Protein AF-A0A7T8GVK5-F1 (afdb_monomer_lite)

Radius of gyration: 20.69 Å; chains: 1; bounding box: 43×35×60 Å

Secondary structure (DSSP, 8-state):
-HHHHTT-EE--PPSSSSS--TT-SSPP-HHHHTT-----EESSGGGHHHHHHHH-S-HHIIIIIS-TTSPP-GGG--EEE-S--S-TT-TTSPPPPHHHHHHHHHHHHHHHHHH--PEEE---GGGGHHHHHHHHHHHS-TTSPPHHHHHTTT-SSPP-HHHHHHHHHHHS--SS-GGGG--

InterPro domains:
  IPR036928 Amidase signature (AS) superfamily [G3DSA:3.90.1300.10] (1-178)
  IPR036928 Amidase signature (AS) superfamily [SSF75304] (1-144)
  IPR052739 Fatty-acid amide hydrolase 2 [PTHR43372] (1-181)

Sequence (183 aa):
MPAFFCGIFGHKCSTGEPVSNSGQLPPCNESTNSFLSTGPMTRHSKDLLPAFKALIANEEIIQTRLRLSEPVDLSSLKIYCLKDYGISGFPLMSKLSEELYEAQSGVVRDLECELGLPVENLELEEFYWSFNIWNQKMNAEPDIPSFTQLLNDAQQPPISPWMELLKWMCFKSTNYTLISIGE

Structure (mmCIF, N/CA/C/O backbone):
data_AF-A0A7T8GVK5-F1
#
_entry.id   AF-A0A7T8GVK5-F1
#
loop_
_atom_site.group_PDB
_atom_site.id
_atom_site.type_symbol
_atom_site.label_atom_id
_atom_site.label_alt_id
_atom_site.label_comp_id
_atom_site.label_asym_id
_atom_site.label_entity_id
_atom_site.label_seq_id
_atom_site.pdbx_PDB_ins_code
_atom_site.Cartn_x
_atom_site.Cartn_y
_atom_site.Cartn_z
_atom_site.occupancy
_atom_site.B_iso_or_equiv
_atom_site.auth_seq_id
_atom_site.auth_comp_id
_atom_site.auth_asym_id
_atom_site.auth_atom_id
_atom_site.pdbx_PDB_model_num
ATOM 1 N N . MET A 1 1 ? -2.801 -1.225 -5.504 1.00 89.38 1 MET A N 1
ATOM 2 C CA . MET A 1 1 ? -3.529 -1.398 -6.781 1.00 89.38 1 MET A CA 1
ATOM 3 C C . MET A 1 1 ? -4.181 -2.772 -6.933 1.00 89.38 1 MET A C 1
ATOM 5 O O . MET A 1 1 ? -5.396 -2.780 -7.060 1.00 89.38 1 MET A O 1
ATOM 9 N N . PRO A 1 2 ? -3.480 -3.925 -6.862 1.00 94.19 2 PRO A N 1
ATOM 10 C CA . PRO A 1 2 ? -4.119 -5.223 -7.135 1.00 94.19 2 PRO A CA 1
ATOM 11 C C . PRO A 1 2 ? -5.296 -5.536 -6.200 1.00 94.19 2 PRO A C 1
ATOM 13 O O . PRO A 1 2 ? -6.357 -5.951 -6.647 1.00 94.19 2 PRO A O 1
ATOM 16 N N . ALA A 1 3 ? -5.135 -5.254 -4.904 1.00 97.06 3 ALA A N 1
ATOM 17 C CA . ALA A 1 3 ? -6.186 -5.444 -3.907 1.00 97.06 3 ALA A CA 1
ATOM 18 C C . ALA A 1 3 ? -7.456 -4.622 -4.206 1.00 97.06 3 ALA A C 1
ATOM 20 O O . ALA A 1 3 ? -8.562 -5.146 -4.111 1.00 97.06 3 ALA A O 1
ATOM 21 N N . PHE A 1 4 ? -7.282 -3.371 -4.648 1.00 94.44 4 PHE A N 1
ATOM 22 C CA . PHE A 1 4 ? -8.373 -2.472 -5.028 1.00 94.44 4 PHE A CA 1
ATOM 23 C C . PHE A 1 4 ? -9.170 -3.018 -6.220 1.00 94.44 4 PHE A C 1
ATOM 25 O O . PHE A 1 4 ? -10.388 -3.120 -6.137 1.00 94.44 4 PHE A O 1
ATOM 32 N N . PHE A 1 5 ? -8.494 -3.459 -7.287 1.00 95.56 5 PHE A N 1
ATOM 33 C CA . PHE A 1 5 ? -9.176 -4.014 -8.463 1.00 95.56 5 PHE A CA 1
ATOM 34 C C . PHE A 1 5 ? -9.863 -5.356 -8.203 1.00 95.56 5 PHE A C 1
ATOM 36 O O . PHE A 1 5 ? -10.855 -5.672 -8.853 1.00 95.56 5 PHE A O 1
ATOM 43 N N . CYS A 1 6 ? -9.354 -6.142 -7.255 1.00 97.50 6 CYS A N 1
ATOM 44 C CA . CYS A 1 6 ? -9.910 -7.450 -6.921 1.00 97.50 6 CYS A CA 1
ATOM 45 C C . CYS A 1 6 ? -10.912 -7.417 -5.754 1.00 97.50 6 CYS A C 1
ATOM 47 O O . CYS A 1 6 ? -11.405 -8.476 -5.368 1.00 97.50 6 CYS A O 1
ATOM 49 N N . GLY A 1 7 ? -11.193 -6.247 -5.166 1.00 97.06 7 GLY A N 1
ATOM 50 C CA . GLY A 1 7 ? -12.118 -6.120 -4.035 1.00 97.06 7 GLY A CA 1
ATOM 51 C C . GLY A 1 7 ? -11.667 -6.878 -2.781 1.00 97.06 7 GLY A C 1
ATOM 52 O O . GLY A 1 7 ? -12.487 -7.487 -2.097 1.00 97.06 7 GLY A O 1
ATOM 53 N N . ILE A 1 8 ? -10.362 -6.883 -2.495 1.00 98.06 8 ILE A N 1
ATOM 54 C CA . ILE A 1 8 ? -9.773 -7.534 -1.316 1.00 98.06 8 ILE A CA 1
ATOM 55 C C . ILE A 1 8 ? -8.913 -6.556 -0.515 1.00 98.06 8 ILE A C 1
ATOM 57 O O . ILE A 1 8 ? -8.605 -5.452 -0.963 1.00 98.06 8 ILE A O 1
ATOM 61 N N . PHE A 1 9 ? -8.496 -6.966 0.679 1.00 98.19 9 PHE A N 1
ATOM 62 C CA . PHE A 1 9 ? -7.638 -6.158 1.534 1.00 98.19 9 PHE A CA 1
ATOM 63 C C . PHE A 1 9 ? -6.170 -6.368 1.167 1.00 98.19 9 PHE A C 1
ATOM 65 O O . PHE A 1 9 ? -5.740 -7.490 0.899 1.00 98.19 9 PHE A O 1
ATOM 72 N N . GLY A 1 10 ? -5.387 -5.291 1.172 1.00 97.25 10 GLY A N 1
ATOM 73 C CA . GLY A 1 10 ? -3.944 -5.341 0.960 1.00 97.25 10 GLY A CA 1
ATOM 74 C C . GLY A 1 10 ? -3.240 -4.338 1.858 1.00 97.25 10 GLY A C 1
ATOM 75 O O . GLY A 1 10 ? -3.634 -3.175 1.909 1.00 97.25 10 GLY A O 1
ATOM 76 N N . HIS A 1 11 ? -2.202 -4.783 2.560 1.00 95.25 11 HIS A N 1
ATOM 77 C CA . HIS A 1 11 ? -1.411 -3.930 3.437 1.00 95.25 11 HIS A CA 1
ATOM 78 C C . HIS A 1 11 ? -0.002 -3.759 2.865 1.00 95.25 11 HIS A C 1
ATOM 80 O O . HIS A 1 11 ? 0.741 -4.729 2.758 1.00 95.25 11 HIS A O 1
ATOM 86 N N . LYS A 1 12 ? 0.371 -2.524 2.502 1.00 93.12 12 LYS A N 1
ATOM 87 C CA . LYS A 1 12 ? 1.767 -2.169 2.214 1.00 93.12 12 LYS A CA 1
ATOM 88 C C . LYS A 1 12 ? 2.451 -1.848 3.538 1.00 93.12 12 LYS A C 1
ATOM 90 O O . LYS A 1 12 ? 2.092 -0.865 4.182 1.00 93.12 12 LYS A O 1
ATOM 95 N N . CYS A 1 13 ? 3.418 -2.664 3.932 1.00 89.75 13 CYS A N 1
ATOM 96 C CA . CYS A 1 13 ? 4.084 -2.521 5.217 1.00 89.75 13 CYS A CA 1
ATOM 97 C C . CYS A 1 13 ? 5.004 -1.286 5.255 1.00 89.75 13 CYS A C 1
ATOM 99 O O . CYS A 1 13 ? 5.385 -0.711 4.223 1.00 89.75 13 CYS A O 1
ATOM 101 N N . SER A 1 14 ? 5.370 -0.879 6.471 1.00 85.69 14 SER A N 1
ATOM 102 C CA . SER A 1 14 ? 6.420 0.118 6.691 1.00 85.69 14 SER A CA 1
ATOM 103 C C . SER A 1 14 ? 7.731 -0.347 6.052 1.00 85.69 14 SER A C 1
ATOM 105 O O . SER A 1 14 ? 8.071 -1.530 6.110 1.00 85.69 14 SER A O 1
ATOM 107 N N . THR A 1 15 ? 8.455 0.576 5.422 1.00 81.56 15 THR A N 1
ATOM 108 C CA . THR A 1 15 ? 9.755 0.297 4.796 1.00 81.56 15 THR A CA 1
ATOM 109 C C . THR A 1 15 ? 10.867 0.300 5.857 1.00 81.56 15 THR A C 1
ATOM 111 O O . THR A 1 15 ? 10.705 0.894 6.923 1.00 81.56 15 THR A O 1
ATOM 114 N N . GLY A 1 16 ? 11.991 -0.382 5.598 1.00 67.69 16 GLY A N 1
ATOM 115 C CA . GLY A 1 16 ? 13.139 -0.409 6.525 1.00 67.69 16 GLY A CA 1
ATOM 116 C C . GLY A 1 16 ? 12.948 -1.272 7.786 1.00 67.69 16 GLY A C 1
ATOM 117 O O . GLY A 1 16 ? 13.204 -0.804 8.896 1.00 67.69 16 GLY A O 1
ATOM 118 N N . GLU A 1 17 ? 12.524 -2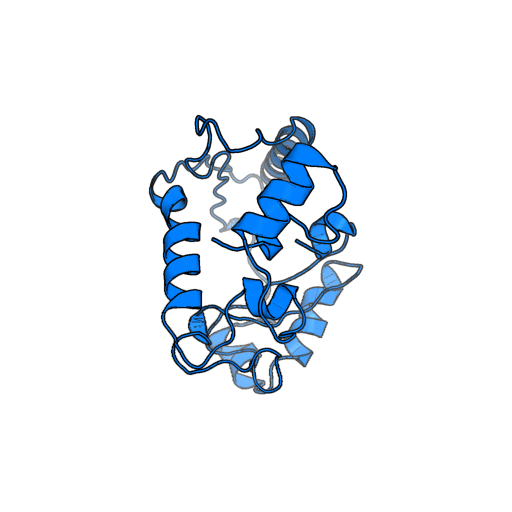.528 7.591 1.00 69.12 17 GLU A N 1
ATOM 119 C CA . GLU A 1 17 ? 12.164 -3.537 8.609 1.00 69.12 17 GLU A CA 1
ATOM 120 C C . GLU A 1 17 ? 10.883 -3.207 9.386 1.00 69.12 17 GLU A C 1
ATOM 122 O O . GLU A 1 17 ? 10.816 -2.248 10.163 1.00 69.12 17 GLU A O 1
ATOM 127 N N . PRO A 1 18 ? 9.830 -4.008 9.150 1.00 81.75 18 PRO A N 1
ATOM 128 C CA . PRO A 1 18 ? 9.753 -5.325 9.812 1.00 81.75 18 PRO A CA 1
ATOM 129 C C . PRO A 1 18 ? 9.903 -6.539 8.891 1.00 81.75 18 PRO A C 1
ATOM 131 O O . PRO A 1 18 ? 10.253 -7.624 9.347 1.00 81.75 18 PRO A O 1
ATOM 134 N N . VAL A 1 19 ? 9.579 -6.369 7.609 1.00 89.56 19 VAL A N 1
ATOM 135 C CA . VAL A 1 19 ? 9.533 -7.454 6.622 1.00 89.56 19 VAL A CA 1
ATOM 136 C C . VAL A 1 19 ? 10.726 -7.301 5.694 1.00 89.56 19 VAL A C 1
ATOM 138 O O . VAL A 1 19 ? 10.939 -6.228 5.127 1.00 89.56 19 VAL A O 1
ATOM 141 N N . SER A 1 20 ? 11.517 -8.366 5.565 1.00 88.25 20 SER A N 1
ATOM 142 C CA . SER A 1 20 ? 12.670 -8.380 4.669 1.00 88.25 20 SER A CA 1
ATOM 143 C C . SER A 1 20 ? 12.212 -8.405 3.216 1.00 88.25 20 SER A C 1
ATOM 145 O O . SER A 1 20 ? 11.342 -9.185 2.840 1.00 88.25 20 SER A O 1
ATOM 147 N N . ASN A 1 21 ? 12.851 -7.582 2.394 1.00 88.31 21 ASN A N 1
ATOM 148 C CA . ASN A 1 21 ? 12.700 -7.607 0.944 1.00 88.31 21 ASN A CA 1
ATOM 149 C C . ASN A 1 21 ? 13.613 -8.660 0.276 1.00 88.31 21 ASN A C 1
ATOM 151 O O . ASN A 1 21 ? 13.675 -8.747 -0.950 1.00 88.31 21 ASN A O 1
ATOM 155 N N . SER A 1 22 ? 14.351 -9.453 1.061 1.00 87.50 22 SER A N 1
ATOM 156 C CA . SER A 1 22 ? 15.213 -10.514 0.537 1.00 87.50 22 SER A CA 1
ATOM 157 C C . SER A 1 22 ? 14.415 -11.515 -0.303 1.00 87.50 22 SER A C 1
ATOM 159 O O . SER A 1 22 ? 13.340 -11.960 0.093 1.00 87.50 22 SER A O 1
ATOM 161 N N . GLY A 1 23 ? 14.951 -11.866 -1.472 1.00 87.19 23 GLY A N 1
ATOM 162 C CA . GLY A 1 23 ? 14.312 -12.789 -2.411 1.00 87.19 23 GLY A CA 1
ATOM 163 C C . GLY A 1 23 ? 13.243 -12.164 -3.314 1.00 87.19 23 GLY A C 1
ATOM 164 O O . GLY A 1 23 ? 12.705 -12.876 -4.159 1.00 87.19 23 GLY A O 1
ATOM 165 N N . GLN A 1 24 ? 12.944 -10.864 -3.187 1.00 86.44 24 GLN A N 1
ATOM 166 C CA . GLN A 1 24 ? 12.060 -10.188 -4.139 1.00 86.44 24 GLN A CA 1
ATOM 167 C C . GLN A 1 24 ? 12.717 -10.046 -5.524 1.00 86.44 24 GLN A C 1
ATOM 169 O O . GLN A 1 24 ? 13.944 -9.987 -5.645 1.00 86.44 24 GLN A O 1
ATOM 174 N N . LEU A 1 25 ? 11.886 -9.941 -6.563 1.00 82.56 25 LEU A N 1
ATOM 175 C CA . LEU A 1 25 ? 12.312 -9.654 -7.931 1.00 82.56 25 LEU A CA 1
ATOM 176 C C . LEU A 1 25 ? 11.636 -8.363 -8.428 1.00 82.56 25 LEU A C 1
ATOM 178 O O . LEU A 1 25 ? 10.410 -8.272 -8.337 1.00 82.56 25 LEU A O 1
ATOM 182 N N . PRO A 1 26 ? 12.396 -7.393 -8.973 1.00 79.81 26 PRO A N 1
ATOM 183 C CA . PRO A 1 26 ? 13.862 -7.364 -9.069 1.00 79.81 26 PRO A CA 1
ATOM 184 C C . PRO A 1 26 ? 14.536 -7.269 -7.683 1.00 79.81 26 PRO A C 1
ATOM 186 O O . PRO A 1 26 ? 13.922 -6.745 -6.753 1.00 79.81 26 PRO A O 1
ATOM 189 N N . PRO A 1 27 ? 15.784 -7.751 -7.521 1.00 82.25 27 PRO A N 1
ATOM 190 C CA . PRO A 1 27 ? 16.518 -7.595 -6.269 1.00 82.25 27 PRO A CA 1
ATOM 191 C C . PRO A 1 27 ? 16.623 -6.119 -5.869 1.00 82.25 27 PRO A C 1
ATOM 193 O O . PRO A 1 27 ? 16.885 -5.263 -6.711 1.00 82.25 27 PRO A O 1
ATOM 196 N N . CYS A 1 28 ? 16.453 -5.818 -4.581 1.00 79.56 28 CYS A N 1
ATOM 197 C CA . CYS A 1 28 ? 16.710 -4.476 -4.065 1.00 79.56 28 CYS A CA 1
ATOM 198 C C . CYS A 1 28 ? 18.177 -4.292 -3.680 1.00 79.56 28 CYS A C 1
ATOM 200 O O . CYS A 1 28 ? 18.794 -5.186 -3.098 1.00 79.56 28 CYS A O 1
ATOM 202 N N . ASN A 1 29 ? 18.684 -3.087 -3.913 1.00 80.88 29 ASN A N 1
ATOM 203 C CA . ASN A 1 29 ? 19.916 -2.581 -3.312 1.00 80.88 29 ASN A CA 1
ATOM 204 C C . ASN A 1 29 ? 19.592 -1.662 -2.117 1.00 80.88 29 ASN A C 1
ATOM 206 O O . ASN A 1 29 ? 18.425 -1.431 -1.795 1.00 80.88 29 ASN A O 1
ATOM 210 N N . GLU A 1 30 ? 20.615 -1.126 -1.451 1.00 79.25 30 GLU A N 1
ATOM 211 C CA . GLU A 1 30 ? 20.443 -0.295 -0.249 1.00 79.25 30 GLU A CA 1
ATOM 212 C C . GLU A 1 30 ? 19.554 0.938 -0.483 1.00 79.25 30 GLU A C 1
ATOM 214 O O . GLU A 1 30 ? 18.723 1.269 0.366 1.00 79.25 30 GLU A O 1
ATOM 219 N N . SER A 1 31 ? 19.672 1.594 -1.640 1.00 78.94 31 SER A N 1
ATOM 220 C CA . SER A 1 31 ? 18.926 2.818 -1.941 1.00 78.94 31 SER A CA 1
ATOM 221 C C . SER A 1 31 ? 17.452 2.550 -2.256 1.00 78.94 31 SER A C 1
ATOM 223 O O . SER A 1 31 ? 16.580 3.268 -1.756 1.00 78.94 31 SER A O 1
ATOM 225 N N . THR A 1 32 ? 17.142 1.484 -2.999 1.00 81.12 32 THR A N 1
ATOM 226 C CA . THR A 1 32 ? 15.756 1.111 -3.348 1.00 81.12 32 THR A CA 1
ATOM 227 C C . THR A 1 32 ? 15.025 0.358 -2.242 1.00 81.12 32 THR A C 1
ATOM 229 O O . THR A 1 32 ? 13.796 0.407 -2.175 1.00 81.12 32 THR A O 1
ATOM 232 N N . ASN A 1 33 ? 15.745 -0.277 -1.312 1.00 84.88 33 ASN A N 1
ATOM 233 C CA . ASN A 1 33 ? 15.144 -1.032 -0.210 1.00 84.88 33 ASN A CA 1
ATOM 234 C C . ASN A 1 33 ? 14.196 -0.178 0.658 1.00 84.88 33 ASN A C 1
ATOM 236 O O . ASN A 1 33 ? 13.208 -0.681 1.187 1.00 84.88 33 ASN A O 1
ATOM 240 N N . SER A 1 34 ? 14.454 1.129 0.765 1.00 85.31 34 SER A N 1
ATOM 241 C CA . SER A 1 34 ? 13.605 2.073 1.509 1.00 85.31 34 SER A CA 1
ATOM 242 C C . SER A 1 34 ? 12.299 2.460 0.791 1.00 85.31 34 SER A C 1
ATOM 244 O O . SER A 1 34 ? 11.394 3.004 1.427 1.00 85.31 34 SER A O 1
ATOM 246 N N . PHE A 1 35 ? 12.173 2.141 -0.501 1.00 85.38 35 PHE A N 1
ATOM 247 C CA . PHE A 1 35 ? 11.002 2.420 -1.343 1.00 85.38 35 PHE A CA 1
ATOM 248 C C . PHE A 1 35 ? 10.183 1.166 -1.667 1.00 85.38 35 PHE A C 1
ATOM 250 O O . PHE A 1 35 ? 9.049 1.269 -2.141 1.00 85.38 35 PHE A O 1
ATOM 257 N N . LEU A 1 36 ? 10.726 -0.015 -1.371 1.00 86.62 36 LEU A N 1
ATOM 258 C CA . LEU A 1 36 ? 10.109 -1.308 -1.636 1.00 86.62 36 LEU A CA 1
ATOM 259 C C . LEU A 1 36 ? 9.603 -1.934 -0.337 1.00 86.62 36 LEU A C 1
ATOM 261 O O . LEU A 1 36 ? 10.177 -1.760 0.738 1.00 86.62 36 LEU A O 1
ATOM 265 N N . SER A 1 37 ? 8.486 -2.647 -0.421 1.00 89.56 37 SER A N 1
ATOM 266 C CA . SER A 1 37 ? 7.908 -3.330 0.731 1.00 89.56 37 SER A CA 1
ATOM 267 C C . SER A 1 37 ? 7.041 -4.491 0.280 1.00 89.56 37 SER A C 1
ATOM 269 O O . SER A 1 37 ? 6.244 -4.354 -0.650 1.00 89.56 37 SER A O 1
ATOM 271 N N . THR A 1 38 ? 7.163 -5.601 0.998 1.00 90.06 38 THR A N 1
ATOM 272 C CA . THR A 1 38 ? 6.275 -6.755 0.882 1.00 90.06 38 THR A CA 1
ATOM 273 C C . THR A 1 38 ? 5.249 -6.725 2.004 1.00 90.06 38 THR A C 1
ATOM 275 O O . THR A 1 38 ? 5.588 -6.462 3.157 1.00 90.06 38 THR A O 1
ATOM 278 N N . GLY A 1 39 ? 3.995 -7.030 1.678 1.00 93.31 39 GLY A N 1
ATOM 279 C CA . GLY A 1 39 ? 2.941 -7.137 2.674 1.00 93.31 39 GLY A CA 1
ATOM 280 C C . GLY A 1 39 ? 1.780 -8.021 2.225 1.00 93.31 39 GLY A C 1
ATOM 281 O O . GLY A 1 39 ? 1.699 -8.401 1.053 1.00 93.31 39 GLY A O 1
ATOM 282 N N . PRO A 1 40 ? 0.905 -8.414 3.163 1.00 96.19 40 PRO A N 1
ATOM 283 C CA . PRO A 1 40 ? -0.106 -9.428 2.915 1.00 96.19 40 PRO A CA 1
ATOM 284 C C . PRO A 1 40 ? -1.311 -8.878 2.145 1.00 96.19 40 PRO A C 1
ATOM 286 O O . PRO A 1 40 ? -1.688 -7.707 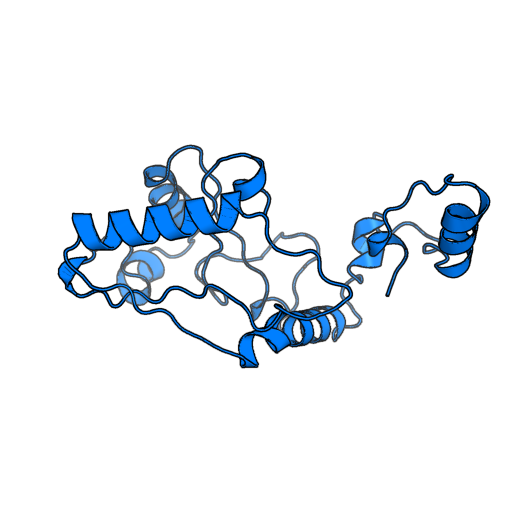2.263 1.00 96.19 40 PRO A O 1
ATOM 289 N N . MET A 1 41 ? -1.966 -9.776 1.411 1.00 98.06 41 MET A N 1
ATOM 290 C CA . MET A 1 41 ? -3.281 -9.566 0.812 1.00 98.06 41 MET A CA 1
ATOM 291 C C . MET A 1 41 ? -4.236 -10.656 1.296 1.00 98.06 41 MET A C 1
ATOM 293 O O . MET A 1 41 ? -3.887 -11.836 1.280 1.00 98.06 41 MET A O 1
ATOM 297 N N . THR A 1 42 ? -5.433 -10.275 1.738 1.00 98.31 42 THR A N 1
ATOM 298 C CA . THR A 1 42 ? -6.397 -11.195 2.360 1.00 98.31 42 THR A CA 1
ATOM 299 C C . THR A 1 42 ? -7.832 -10.878 1.949 1.00 98.31 42 THR A C 1
ATOM 301 O O . THR A 1 42 ? -8.167 -9.752 1.584 1.00 98.31 42 THR A O 1
ATOM 304 N N . ARG A 1 43 ? -8.719 -11.879 2.030 1.00 97.94 43 ARG A N 1
ATOM 305 C CA . ARG A 1 43 ? -10.156 -11.695 1.758 1.00 97.94 43 ARG A CA 1
ATOM 306 C C . ARG A 1 43 ? -10.867 -10.908 2.862 1.00 97.94 43 ARG A C 1
ATOM 308 O O . ARG A 1 43 ? -11.814 -10.189 2.569 1.00 97.94 43 ARG A O 1
ATOM 315 N N . HIS A 1 44 ? -10.424 -11.035 4.113 1.00 98.12 44 HIS A N 1
ATOM 316 C CA . HIS A 1 44 ? -11.011 -10.332 5.255 1.00 98.12 44 HIS A CA 1
ATOM 317 C C . HIS A 1 44 ? -9.974 -9.451 5.955 1.00 98.12 44 HIS A C 1
ATOM 319 O O . HIS A 1 44 ? -8.814 -9.843 6.104 1.00 98.12 44 HIS A O 1
ATOM 325 N N . SER A 1 45 ? -10.405 -8.279 6.432 1.00 96.38 45 SER A N 1
ATOM 326 C CA . SER A 1 45 ? -9.543 -7.290 7.096 1.00 96.38 45 SER A CA 1
ATOM 327 C C . SER A 1 45 ? -8.840 -7.852 8.333 1.00 96.38 45 SER A C 1
ATOM 329 O O . SER A 1 45 ? -7.644 -7.645 8.511 1.00 96.38 45 SER A O 1
ATOM 331 N N . LYS A 1 46 ? -9.556 -8.635 9.150 1.00 96.56 46 LYS A N 1
ATOM 332 C CA . LYS A 1 46 ? -9.021 -9.276 10.364 1.00 96.56 46 LYS A CA 1
ATOM 333 C C . LYS A 1 46 ? -7.859 -10.241 10.104 1.00 96.56 46 LYS A C 1
ATOM 335 O O . LYS A 1 46 ? -7.077 -10.491 11.015 1.00 96.56 46 LYS A O 1
ATOM 340 N N . ASP A 1 47 ? -7.737 -10.759 8.881 1.00 97.88 47 ASP A N 1
ATOM 341 C CA . ASP A 1 47 ? -6.674 -11.696 8.509 1.00 97.88 47 ASP A CA 1
ATOM 342 C C . ASP A 1 47 ? -5.366 -10.966 8.155 1.00 97.88 47 ASP A C 1
ATOM 344 O O . ASP A 1 47 ? -4.303 -11.586 8.159 1.00 97.88 47 ASP A O 1
ATOM 348 N N . LEU A 1 48 ? -5.407 -9.647 7.899 1.00 96.94 48 LEU A N 1
ATOM 349 C CA . LEU A 1 48 ? -4.203 -8.858 7.613 1.00 96.94 48 LEU A CA 1
ATOM 350 C C . LEU A 1 48 ? -3.217 -8.891 8.781 1.00 96.94 48 LEU A C 1
ATOM 352 O O . LEU A 1 48 ? -2.023 -9.049 8.560 1.00 96.94 48 LEU A O 1
ATOM 356 N N . LEU A 1 49 ? -3.704 -8.753 10.018 1.00 95.50 49 LEU A N 1
ATOM 357 C CA . LEU A 1 49 ? -2.858 -8.701 11.210 1.00 95.50 49 LEU A CA 1
ATOM 358 C C . LEU A 1 49 ? -2.071 -10.005 11.452 1.00 95.50 49 LEU A C 1
ATOM 360 O O . LEU A 1 49 ? -0.847 -9.928 11.573 1.00 95.50 49 LEU A O 1
ATOM 364 N N . PRO A 1 50 ? -2.698 -11.198 11.522 1.00 95.62 50 PRO A N 1
ATOM 365 C CA . PRO A 1 50 ? -1.952 -12.442 11.686 1.00 95.62 50 PRO A CA 1
ATOM 366 C C . PRO A 1 50 ? -1.051 -12.746 10.482 1.00 95.62 50 PRO A C 1
ATOM 368 O O . PRO A 1 50 ? 0.077 -13.192 10.684 1.00 95.62 50 PRO A O 1
ATOM 371 N N . ALA A 1 51 ? -1.489 -12.454 9.250 1.00 96.31 51 ALA A N 1
ATOM 372 C CA . ALA A 1 51 ? -0.648 -12.626 8.065 1.00 96.31 51 ALA A CA 1
ATOM 373 C C . ALA A 1 51 ? 0.578 -11.702 8.099 1.00 96.31 51 ALA A C 1
ATOM 375 O O . ALA A 1 51 ? 1.684 -12.135 7.794 1.00 96.31 51 ALA A O 1
ATOM 376 N N . PHE A 1 52 ? 0.405 -10.449 8.526 1.00 95.31 52 PHE A N 1
ATOM 377 C CA . PHE A 1 52 ? 1.507 -9.508 8.684 1.00 95.31 52 PHE A CA 1
ATOM 378 C C . PHE A 1 52 ? 2.489 -9.978 9.758 1.00 95.31 52 PHE A C 1
ATOM 380 O O . PHE A 1 52 ? 3.682 -10.030 9.486 1.00 95.31 52 PHE A O 1
ATOM 387 N N . LYS A 1 53 ? 2.006 -10.410 10.933 1.00 94.31 53 LYS A N 1
ATOM 388 C CA . LYS A 1 53 ? 2.859 -10.977 11.995 1.00 94.31 53 LYS A CA 1
ATOM 389 C C . LYS A 1 53 ? 3.686 -12.169 11.505 1.00 94.31 53 LYS A C 1
ATOM 391 O O . LYS A 1 53 ? 4.852 -12.262 11.861 1.00 94.31 53 LYS A O 1
ATOM 396 N N . ALA A 1 54 ? 3.120 -13.031 10.659 1.00 93.88 54 ALA A N 1
ATOM 397 C CA . ALA A 1 54 ? 3.830 -14.180 10.094 1.00 93.88 54 ALA A CA 1
ATOM 398 C C . ALA A 1 54 ? 4.972 -13.801 9.127 1.00 93.88 54 ALA A C 1
ATOM 400 O O . ALA A 1 54 ? 5.887 -14.596 8.933 1.00 93.88 54 ALA A O 1
ATOM 401 N N . LEU A 1 55 ? 4.934 -12.605 8.527 1.00 92.69 55 LEU A N 1
ATOM 402 C CA . LEU A 1 55 ? 6.005 -12.092 7.661 1.00 92.69 55 LEU A CA 1
ATOM 403 C C . LEU A 1 55 ? 7.147 -11.427 8.446 1.00 92.69 55 LEU A C 1
ATOM 405 O O . LEU A 1 55 ? 8.204 -11.154 7.877 1.00 92.69 55 LEU A O 1
ATOM 409 N N . ILE A 1 56 ? 6.943 -11.133 9.733 1.00 92.38 56 ILE A N 1
ATOM 410 C CA . ILE A 1 56 ? 7.933 -10.468 10.581 1.00 92.38 56 ILE A CA 1
ATOM 411 C C . ILE A 1 56 ? 8.808 -11.534 11.233 1.00 92.38 56 ILE A C 1
ATOM 413 O O . ILE A 1 56 ? 8.335 -12.340 12.028 1.00 92.38 56 ILE A O 1
ATOM 417 N N . ALA A 1 57 ? 10.103 -11.516 10.920 1.00 84.56 57 ALA A N 1
ATOM 418 C CA . ALA A 1 57 ? 11.037 -12.528 11.410 1.00 84.56 57 ALA A CA 1
ATOM 419 C C . ALA A 1 57 ? 11.357 -12.394 12.910 1.00 84.56 57 ALA A C 1
ATOM 421 O O . ALA A 1 57 ? 11.673 -13.387 13.561 1.00 84.56 57 ALA A O 1
ATOM 422 N N . ASN A 1 58 ? 11.301 -11.174 13.456 1.00 88.31 58 ASN A N 1
ATOM 423 C CA . ASN A 1 58 ? 11.666 -10.893 14.841 1.00 88.31 58 ASN A CA 1
ATOM 424 C C . ASN A 1 58 ? 10.435 -10.508 15.674 1.00 88.31 58 ASN A C 1
ATOM 426 O O . ASN A 1 58 ? 9.835 -9.450 15.475 1.00 88.31 58 ASN A O 1
ATOM 430 N N . GLU A 1 59 ? 10.096 -11.347 16.650 1.00 88.19 59 GLU A N 1
ATOM 431 C CA . GLU A 1 59 ? 8.974 -11.121 17.561 1.00 88.19 59 GLU A CA 1
ATOM 432 C C . GLU A 1 59 ? 9.145 -9.861 18.427 1.00 88.19 59 GLU A C 1
ATOM 434 O O . GLU A 1 59 ? 8.163 -9.185 18.736 1.00 88.19 59 GLU A O 1
ATOM 439 N N . GLU A 1 60 ? 10.380 -9.463 18.744 1.00 90.62 60 GLU A N 1
ATOM 440 C CA . GLU A 1 60 ? 10.651 -8.213 19.456 1.00 90.62 60 GLU A CA 1
ATOM 441 C C . GLU A 1 60 ? 10.113 -7.007 18.674 1.00 90.62 60 GLU A C 1
ATOM 443 O O . GLU A 1 60 ? 9.486 -6.126 19.257 1.00 90.62 60 GLU A O 1
ATOM 448 N N . ILE A 1 61 ? 10.247 -7.001 17.341 1.00 89.94 61 ILE A N 1
ATOM 449 C CA . ILE A 1 61 ? 9.706 -5.931 16.487 1.00 89.94 61 ILE A CA 1
ATOM 450 C C . ILE A 1 61 ? 8.178 -5.855 16.616 1.00 89.94 61 ILE A C 1
ATOM 452 O O . ILE A 1 61 ? 7.617 -4.758 16.675 1.00 89.94 61 ILE A O 1
ATOM 456 N N . ILE A 1 62 ? 7.506 -7.009 16.689 1.00 89.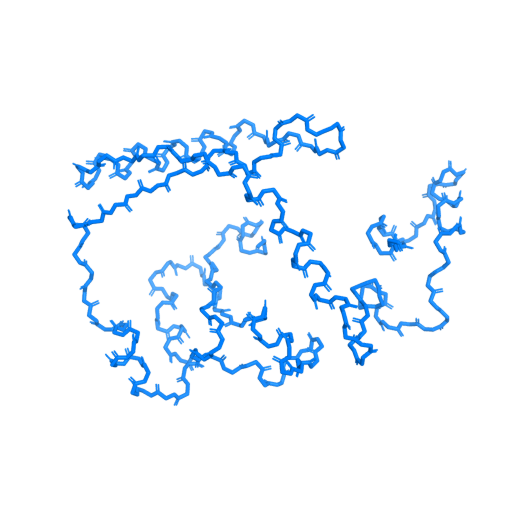56 62 ILE A N 1
ATOM 457 C CA . ILE A 1 62 ? 6.047 -7.107 16.844 1.00 89.56 62 ILE A CA 1
ATOM 458 C C . ILE A 1 62 ? 5.610 -6.473 18.166 1.00 89.56 62 ILE A C 1
ATOM 460 O O . ILE A 1 62 ? 4.610 -5.753 18.192 1.00 89.56 62 ILE A O 1
ATOM 464 N N . GLN A 1 63 ? 6.340 -6.745 19.248 1.00 89.50 63 GLN A N 1
ATOM 465 C CA . GLN A 1 63 ? 5.947 -6.364 20.602 1.00 89.50 63 GLN A CA 1
ATOM 466 C C . GLN A 1 63 ? 6.384 -4.944 20.977 1.00 89.50 63 GLN A C 1
ATOM 468 O O . GLN A 1 63 ? 5.574 -4.186 21.496 1.00 89.50 63 GLN A O 1
ATOM 473 N N . THR A 1 64 ? 7.634 -4.555 20.712 1.00 87.19 64 THR A N 1
ATOM 474 C CA . THR A 1 64 ? 8.218 -3.322 21.269 1.00 87.19 64 THR A CA 1
ATOM 475 C C . THR A 1 64 ? 8.128 -2.141 20.307 1.00 87.19 64 THR A C 1
ATOM 477 O O . THR A 1 64 ? 7.699 -1.050 20.696 1.00 87.19 64 THR A O 1
ATOM 480 N N . ARG A 1 65 ? 8.504 -2.357 19.039 1.00 87.75 65 ARG A N 1
ATOM 481 C CA . ARG A 1 65 ? 8.567 -1.302 18.018 1.00 87.75 65 ARG A CA 1
ATOM 482 C C . ARG A 1 65 ? 7.199 -1.018 17.412 1.00 87.75 65 ARG A C 1
ATOM 484 O O . ARG A 1 65 ? 6.802 0.138 17.334 1.00 87.75 65 ARG A O 1
ATOM 491 N N . LEU A 1 66 ? 6.498 -2.062 16.970 1.00 90.81 66 LEU A N 1
ATOM 492 C CA . LEU A 1 66 ? 5.216 -1.925 16.271 1.00 90.81 66 LEU A CA 1
ATOM 493 C C . LEU A 1 66 ? 3.998 -2.085 17.179 1.00 90.81 66 LEU A C 1
ATOM 495 O O . LEU A 1 66 ? 2.924 -1.614 16.818 1.00 90.81 66 LEU A O 1
ATOM 499 N N . ARG A 1 67 ? 4.153 -2.777 18.315 1.00 92.81 67 ARG A N 1
ATOM 500 C CA . ARG A 1 67 ? 3.089 -3.012 19.305 1.00 92.81 67 ARG A CA 1
ATOM 501 C C . ARG A 1 67 ? 1.817 -3.620 18.698 1.00 92.81 67 ARG A C 1
ATOM 503 O O . ARG A 1 67 ? 0.701 -3.285 19.069 1.00 92.81 67 ARG A O 1
ATOM 510 N N . LEU A 1 68 ? 1.969 -4.574 17.777 1.00 92.75 68 LEU A N 1
ATOM 511 C CA . LEU A 1 68 ? 0.866 -5.142 16.976 1.00 92.75 68 LEU A CA 1
ATOM 512 C C . LEU A 1 68 ? -0.125 -6.014 17.769 1.00 92.75 68 LEU A C 1
ATOM 514 O O . LEU A 1 68 ? -1.047 -6.599 17.195 1.00 92.75 68 LEU A O 1
ATOM 518 N N . SER A 1 69 ? 0.113 -6.226 19.059 1.00 90.75 69 SER A N 1
ATOM 519 C CA . SER A 1 69 ? -0.798 -6.950 19.952 1.00 90.75 69 SER A CA 1
ATOM 520 C C . SER A 1 69 ? -1.545 -6.012 20.898 1.00 90.75 69 SER A C 1
ATOM 522 O O . SER A 1 69 ? -2.456 -6.463 21.587 1.00 90.75 69 SER A O 1
ATOM 524 N N . GLU A 1 70 ? -1.176 -4.731 20.934 1.00 93.56 70 GLU A N 1
ATOM 525 C CA . GLU A 1 70 ? -1.847 -3.740 21.763 1.00 93.56 70 GLU A CA 1
ATOM 526 C C . GLU A 1 70 ? -3.117 -3.249 21.053 1.00 93.56 70 GLU A C 1
ATOM 528 O O . GLU A 1 70 ? -3.082 -2.951 19.854 1.00 93.56 70 GLU A O 1
ATOM 533 N N . PRO A 1 71 ? -4.259 -3.179 21.756 1.00 91.94 71 PRO A N 1
ATOM 534 C CA . PRO A 1 71 ? -5.451 -2.560 21.201 1.00 91.94 71 PRO A CA 1
ATOM 535 C C . PRO A 1 71 ? -5.208 -1.061 20.993 1.00 91.94 71 PRO A C 1
ATOM 537 O O . PRO A 1 71 ? -4.579 -0.398 21.816 1.00 91.94 71 PRO A O 1
ATOM 540 N N . VAL A 1 72 ? -5.743 -0.522 19.900 1.00 91.06 72 VAL A N 1
ATOM 541 C CA . VAL A 1 72 ? -5.673 0.910 19.596 1.00 91.06 72 VAL A CA 1
ATOM 542 C C . VAL A 1 72 ? -6.917 1.599 20.146 1.00 91.06 72 VAL A C 1
ATOM 544 O O . VAL A 1 72 ? -8.037 1.171 19.866 1.00 91.06 72 VAL A O 1
ATOM 547 N N . ASP A 1 73 ? -6.726 2.677 20.904 1.00 92.56 73 ASP A N 1
ATOM 548 C CA . ASP A 1 73 ? -7.821 3.544 21.338 1.00 92.56 73 ASP A CA 1
ATOM 549 C C . ASP A 1 73 ? -8.256 4.466 20.195 1.00 92.56 73 ASP A C 1
ATOM 551 O O . ASP A 1 73 ? -7.618 5.482 19.899 1.00 92.56 73 ASP A O 1
ATOM 555 N N . LEU A 1 74 ? -9.369 4.100 19.561 1.00 92.50 74 LEU A N 1
ATOM 556 C CA . LEU A 1 74 ? -9.914 4.830 18.422 1.00 92.50 74 LEU A CA 1
ATOM 557 C C . LEU A 1 74 ? -10.422 6.227 18.795 1.00 92.50 74 LEU A C 1
ATOM 559 O O . LEU A 1 74 ? -10.462 7.085 17.921 1.00 92.50 74 LEU A O 1
ATOM 563 N N . SER A 1 75 ? -10.757 6.485 20.066 1.00 89.56 75 SER A N 1
ATOM 564 C CA . SER A 1 75 ? -11.275 7.789 20.509 1.00 89.56 75 SER A CA 1
ATOM 565 C C . SER A 1 75 ? -10.223 8.905 20.489 1.00 89.56 75 SER A C 1
ATOM 567 O O . SER A 1 75 ? -10.558 10.086 20.515 1.00 89.56 75 SER A O 1
ATOM 569 N N . SER A 1 76 ? -8.944 8.533 20.414 1.00 91.38 76 SER A N 1
ATOM 570 C CA . SER A 1 76 ? -7.808 9.459 20.392 1.00 91.38 76 SER A CA 1
ATOM 571 C C . SER A 1 76 ? -7.337 9.836 18.981 1.00 91.38 76 SER A C 1
ATOM 573 O O . SER A 1 76 ? -6.394 10.620 18.829 1.00 91.38 76 SER A O 1
ATOM 575 N N . LEU A 1 77 ? -7.952 9.265 17.939 1.00 94.31 77 LEU A N 1
ATOM 576 C CA . LEU A 1 77 ? -7.493 9.430 16.564 1.00 94.31 77 LEU A CA 1
ATOM 577 C C . LEU A 1 77 ? -7.746 10.844 16.030 1.00 94.31 77 LEU A C 1
ATOM 579 O O . LEU A 1 77 ? -8.762 11.476 16.302 1.00 94.31 77 LEU A O 1
ATOM 583 N N . LYS A 1 78 ? -6.818 11.315 15.195 1.00 95.38 78 LYS A N 1
ATOM 584 C CA . LYS A 1 78 ? -7.020 12.465 14.309 1.00 95.38 78 LYS A CA 1
ATOM 585 C C . LYS A 1 78 ? -7.052 11.953 12.884 1.00 95.38 78 LYS A C 1
ATOM 587 O O . LYS A 1 78 ? -6.086 11.330 12.440 1.00 95.38 78 LYS A O 1
ATOM 592 N N . ILE A 1 79 ? -8.164 12.175 12.198 1.00 95.12 79 ILE A N 1
ATOM 593 C CA . ILE A 1 79 ? -8.404 11.599 10.879 1.00 95.12 79 ILE A CA 1
ATOM 594 C C . ILE A 1 79 ? -8.367 12.725 9.854 1.00 95.12 79 ILE A C 1
ATOM 596 O O . ILE A 1 79 ? -9.136 13.678 9.942 1.00 95.12 79 ILE A O 1
ATOM 600 N N . TYR A 1 80 ? -7.474 12.586 8.877 1.00 95.12 80 TYR A N 1
ATOM 601 C CA . TYR A 1 80 ? -7.325 13.514 7.764 1.00 95.12 80 TYR A CA 1
ATOM 602 C C . TYR A 1 80 ? -7.729 12.825 6.463 1.00 95.12 80 TYR A C 1
ATOM 604 O O . TYR A 1 80 ? -7.284 11.710 6.183 1.00 95.12 80 TYR A O 1
ATOM 612 N N . CYS A 1 81 ? -8.545 13.492 5.655 1.00 93.44 81 CYS A N 1
ATOM 613 C CA . CYS A 1 81 ? -8.967 13.025 4.343 1.00 93.44 81 CYS A CA 1
ATOM 614 C C . CYS A 1 81 ? -8.378 13.926 3.256 1.00 93.44 81 CYS A C 1
ATOM 616 O O . CYS A 1 81 ? -8.706 15.108 3.176 1.00 93.44 81 CYS A O 1
ATOM 618 N N . LEU A 1 82 ? -7.543 13.358 2.385 1.00 90.44 82 LEU A N 1
ATOM 619 C CA . LEU A 1 82 ? -7.099 14.026 1.162 1.00 90.44 82 LEU A CA 1
ATOM 620 C C . LEU A 1 82 ? -8.092 13.707 0.042 1.00 90.44 82 LEU A C 1
ATOM 622 O O . LEU A 1 82 ? -8.287 12.538 -0.295 1.00 90.44 82 LEU A O 1
ATOM 626 N N . LYS A 1 83 ? -8.716 14.743 -0.523 1.00 83.62 83 LYS A N 1
ATOM 627 C CA . LYS A 1 83 ? -9.634 14.626 -1.673 1.00 83.62 83 LYS A CA 1
ATOM 628 C C . LYS A 1 83 ? -8.936 14.845 -3.013 1.00 83.62 83 LYS A C 1
ATOM 630 O O . LYS A 1 83 ? -9.380 14.332 -4.035 1.00 83.62 83 LYS A O 1
ATOM 635 N N . ASP A 1 84 ? -7.847 15.601 -2.995 1.00 81.25 84 ASP A N 1
ATOM 636 C CA . ASP A 1 84 ? -6.984 15.843 -4.140 1.00 81.25 84 ASP A CA 1
ATOM 637 C C . ASP A 1 84 ? -5.524 15.728 -3.700 1.00 81.25 84 ASP A C 1
ATOM 639 O O . ASP A 1 84 ? -5.162 16.041 -2.567 1.00 81.25 84 ASP A O 1
ATOM 643 N N . TYR A 1 85 ? -4.696 15.266 -4.624 1.00 80.19 85 TYR A N 1
ATOM 644 C CA . TYR A 1 85 ? -3.264 15.053 -4.477 1.00 80.19 85 TYR A CA 1
ATOM 645 C C . TYR A 1 85 ? -2.461 16.117 -5.244 1.00 80.19 85 TYR A C 1
ATOM 647 O O . TYR A 1 85 ? -1.335 15.859 -5.667 1.00 80.19 85 TYR A O 1
ATOM 655 N N . GLY A 1 86 ? -3.068 17.287 -5.479 1.00 76.81 86 GLY A N 1
ATOM 656 C CA . GLY A 1 86 ? -2.518 18.355 -6.315 1.00 76.81 86 GLY A CA 1
ATOM 657 C C . GLY A 1 86 ? -2.558 18.028 -7.809 1.00 76.81 86 GLY A C 1
ATOM 658 O O . GLY A 1 86 ? -1.749 18.553 -8.568 1.00 76.81 86 GLY A O 1
ATOM 659 N N . ILE A 1 87 ? -3.455 17.131 -8.235 1.00 74.25 87 ILE A N 1
ATOM 660 C CA . ILE A 1 87 ? -3.555 16.671 -9.629 1.00 74.25 87 ILE A CA 1
ATOM 661 C C . ILE A 1 87 ? -4.789 17.224 -10.353 1.00 74.25 87 ILE A C 1
ATOM 663 O O . ILE A 1 87 ? -4.851 17.160 -11.587 1.00 74.25 87 ILE A O 1
ATOM 667 N N . SER A 1 88 ? -5.766 17.791 -9.632 1.00 69.00 88 SER A N 1
ATOM 668 C CA . SER A 1 88 ? -6.941 18.397 -10.265 1.00 69.00 88 SER A CA 1
ATOM 669 C C . SER A 1 88 ? -6.534 19.609 -11.095 1.00 69.00 88 SER A C 1
ATOM 671 O O . SER A 1 88 ? -6.150 20.650 -10.575 1.00 69.00 88 SER A O 1
ATOM 673 N N . GLY A 1 89 ? -6.638 19.474 -12.416 1.00 66.94 89 GLY A N 1
ATOM 674 C CA . GLY A 1 89 ? -6.301 20.534 -13.369 1.00 66.94 89 GLY A CA 1
ATOM 675 C C . GLY A 1 89 ? -5.199 20.164 -14.359 1.00 66.94 89 GLY A C 1
ATOM 676 O O . GLY A 1 89 ? -5.008 20.891 -15.334 1.00 66.94 89 GLY A O 1
ATOM 677 N N . PHE A 1 90 ? -4.522 19.023 -14.185 1.00 71.25 90 PHE A N 1
ATOM 678 C CA . PHE A 1 90 ? -3.545 18.554 -15.167 1.00 71.25 90 PHE A CA 1
ATOM 679 C C . PHE A 1 90 ? -4.233 18.003 -16.426 1.00 71.25 90 PHE A C 1
ATOM 681 O O . PHE A 1 90 ? -5.014 17.056 -16.336 1.00 71.25 90 PHE A O 1
ATOM 688 N N . PRO A 1 91 ? -3.924 18.535 -17.625 1.00 68.19 91 PRO A N 1
ATOM 689 C CA . PRO A 1 91 ? -4.654 18.212 -18.854 1.00 68.19 91 PRO A CA 1
ATOM 690 C C . PRO A 1 91 ? -4.444 16.774 -19.351 1.00 68.19 91 PRO A C 1
ATOM 692 O O . PRO A 1 91 ? -5.223 16.297 -20.171 1.00 68.19 91 PRO A O 1
ATOM 695 N N . LEU A 1 92 ? -3.399 16.088 -18.874 1.00 73.69 92 LEU A N 1
ATOM 696 C CA . LEU A 1 92 ? -3.045 14.720 -19.273 1.00 73.69 92 LEU A CA 1
ATOM 697 C C . LEU A 1 92 ? -3.440 13.656 -18.238 1.00 73.69 92 LEU A C 1
ATOM 699 O O . LEU A 1 92 ? -3.199 12.473 -18.463 1.00 73.69 92 LEU A O 1
ATOM 703 N N . MET A 1 93 ? -4.042 14.055 -17.116 1.00 71.94 93 MET A N 1
ATOM 704 C CA . MET A 1 93 ? -4.536 13.125 -16.104 1.00 71.94 93 MET A CA 1
ATOM 705 C C . MET A 1 93 ? -6.045 12.951 -16.252 1.00 71.94 93 MET A C 1
ATOM 707 O O . MET A 1 93 ? -6.799 13.919 -16.359 1.00 71.94 93 MET A O 1
ATOM 711 N N . SER A 1 94 ? -6.501 11.699 -16.256 1.00 80.38 94 SER A N 1
ATOM 712 C CA . SER A 1 94 ? -7.929 11.409 -16.185 1.00 80.38 94 SER A CA 1
ATOM 713 C C . SER A 1 94 ? -8.476 11.872 -14.840 1.00 80.38 94 SER A C 1
ATOM 715 O O . SER A 1 94 ? -7.871 11.607 -13.800 1.00 80.38 94 SER A O 1
ATOM 717 N N . LYS A 1 95 ? -9.650 12.504 -14.854 1.00 81.56 95 LYS A N 1
ATOM 718 C CA . LYS A 1 95 ? -10.378 12.803 -13.620 1.00 81.56 95 LYS A CA 1
ATOM 719 C C . LYS A 1 95 ? -10.708 11.506 -12.883 1.00 81.56 95 LYS A C 1
ATOM 721 O O . LYS A 1 95 ? -11.008 10.494 -13.520 1.00 81.56 95 LYS A O 1
ATOM 726 N N . LEU A 1 96 ? -10.678 11.557 -11.554 1.00 83.44 96 LEU A N 1
ATOM 727 C CA . LEU A 1 96 ? -11.218 10.486 -10.724 1.00 83.44 96 LEU A CA 1
ATOM 728 C C . LEU A 1 96 ? -12.720 10.329 -11.028 1.00 83.44 96 LEU A C 1
ATOM 730 O O . LEU A 1 96 ? -13.404 11.318 -11.299 1.00 83.44 96 LEU A O 1
ATOM 734 N N . SER A 1 97 ? -13.229 9.098 -11.026 1.00 89.69 97 SER A N 1
ATOM 735 C CA . SER A 1 97 ? -14.658 8.847 -11.227 1.00 89.69 97 SER A CA 1
ATOM 736 C C . SER A 1 97 ? -15.472 9.316 -10.023 1.00 89.69 97 SER A C 1
ATOM 738 O O . SER A 1 97 ? -15.049 9.133 -8.881 1.00 89.69 97 SER A O 1
ATOM 740 N N . GLU A 1 98 ? -16.672 9.836 -10.277 1.00 91.00 98 GLU A N 1
ATOM 741 C CA . GLU A 1 98 ? -17.577 10.322 -9.226 1.00 91.00 98 GLU A CA 1
ATOM 742 C C . GLU A 1 98 ? -17.876 9.243 -8.176 1.00 91.00 98 GLU A C 1
ATOM 744 O O . GLU A 1 98 ? -17.822 9.501 -6.979 1.00 91.00 98 GLU A O 1
ATOM 749 N N . GLU A 1 99 ? -18.043 7.992 -8.614 1.00 94.00 99 GLU A N 1
ATOM 750 C CA . GLU A 1 99 ? -18.270 6.835 -7.738 1.00 94.00 99 GLU A CA 1
ATOM 751 C C . GLU A 1 99 ? -17.172 6.656 -6.671 1.00 94.00 99 GLU A C 1
ATOM 753 O O . GLU A 1 99 ? -17.447 6.205 -5.560 1.00 94.00 99 GLU A O 1
ATOM 758 N N . LEU A 1 100 ? -15.920 7.026 -6.974 1.00 91.88 100 LEU A N 1
ATOM 759 C CA . LEU A 1 100 ? -14.819 6.929 -6.009 1.00 91.88 100 LEU A CA 1
ATOM 760 C C . LEU A 1 100 ? -14.860 8.069 -4.989 1.00 91.88 100 LEU A C 1
ATOM 762 O O . LEU A 1 100 ? -14.562 7.834 -3.816 1.00 91.88 100 LEU A O 1
ATOM 766 N N . TYR A 1 101 ? -15.273 9.271 -5.402 1.00 90.44 101 TYR A N 1
ATOM 767 C CA . TYR A 1 101 ? -15.512 10.383 -4.479 1.00 90.44 101 TYR A CA 1
ATOM 768 C C . TYR A 1 101 ? -16.683 10.095 -3.543 1.00 90.44 101 TYR A C 1
ATOM 770 O O . TYR A 1 101 ? -16.596 10.365 -2.342 1.00 90.44 101 TYR A O 1
ATOM 778 N N . GLU A 1 102 ? -17.760 9.510 -4.066 1.00 94.56 102 GLU A N 1
ATOM 779 C CA . GLU A 1 102 ? -18.913 9.088 -3.273 1.00 94.56 102 GLU A CA 1
ATOM 780 C C . GLU A 1 102 ? -18.527 7.992 -2.274 1.00 94.56 102 GLU A C 1
ATOM 782 O O . GLU A 1 102 ? -18.852 8.102 -1.091 1.00 94.56 102 GLU A O 1
ATOM 787 N N . ALA A 1 103 ? -17.766 6.979 -2.707 1.00 94.50 103 ALA A N 1
ATOM 788 C CA . ALA A 1 103 ? -17.281 5.916 -1.828 1.00 94.50 103 ALA A CA 1
ATOM 789 C C . ALA A 1 103 ? -16.385 6.457 -0.701 1.00 94.50 103 ALA A C 1
ATOM 791 O O . ALA A 1 103 ? -16.583 6.109 0.465 1.00 94.50 103 ALA A O 1
ATOM 792 N N . GLN A 1 104 ? -15.436 7.345 -1.020 1.00 93.69 104 GLN A N 1
ATOM 793 C CA . GLN A 1 104 ? -14.585 7.992 -0.018 1.00 93.69 104 GLN A CA 1
ATOM 794 C C . GLN A 1 104 ? -15.420 8.823 0.965 1.00 93.69 104 GLN A C 1
ATOM 796 O O . GLN A 1 104 ? -15.229 8.727 2.176 1.00 93.69 104 GLN A O 1
ATOM 801 N N . SER A 1 105 ? -16.376 9.604 0.457 1.00 93.88 105 SER A N 1
ATOM 802 C CA . SER A 1 105 ? -17.260 10.438 1.280 1.00 93.88 105 SER A CA 1
ATOM 803 C C . SER A 1 105 ? -18.171 9.601 2.184 1.00 93.88 105 SER A C 1
ATOM 805 O O . SER A 1 105 ? -18.443 9.991 3.319 1.00 93.88 105 SER A O 1
ATOM 807 N N . GLY A 1 106 ? -18.598 8.424 1.717 1.00 96.38 106 GLY A N 1
ATOM 808 C CA . GLY A 1 106 ? -19.305 7.428 2.518 1.00 96.38 106 GLY A CA 1
ATOM 809 C C . GLY A 1 106 ? -18.482 6.965 3.718 1.00 96.38 106 GLY A C 1
ATOM 810 O O . GLY A 1 106 ? -18.968 7.040 4.843 1.00 96.38 106 GLY A O 1
ATOM 811 N N . VAL A 1 107 ? -17.219 6.586 3.490 1.00 94.50 107 VAL A N 1
ATOM 812 C CA . VAL A 1 107 ? -16.292 6.170 4.558 1.00 94.50 107 VAL A CA 1
ATOM 813 C C . VAL A 1 107 ? -16.056 7.293 5.568 1.00 94.50 107 VAL A C 1
ATOM 815 O O . VAL A 1 107 ? -16.060 7.034 6.766 1.00 94.50 107 VAL A O 1
ATOM 818 N N . VAL A 1 108 ? -15.885 8.537 5.109 1.00 95.50 108 VAL A N 1
ATOM 819 C CA . VAL A 1 108 ? -15.736 9.700 6.000 1.00 95.50 108 VAL A CA 1
ATOM 820 C C . VAL A 1 108 ? -16.950 9.841 6.918 1.00 95.50 108 VAL A C 1
ATOM 822 O O . VAL A 1 108 ? -16.788 9.894 8.133 1.00 95.50 108 VAL A O 1
ATOM 825 N N . ARG A 1 109 ? -18.162 9.823 6.353 1.00 96.19 109 ARG A N 1
ATOM 826 C CA . ARG A 1 109 ? -19.409 9.923 7.124 1.00 96.19 109 ARG A CA 1
ATOM 827 C C . ARG A 1 109 ? -19.554 8.783 8.134 1.00 96.19 109 ARG A C 1
ATOM 829 O O . ARG A 1 109 ? -19.989 9.022 9.258 1.00 96.19 109 ARG A O 1
ATOM 836 N N . ASP A 1 110 ? -19.224 7.558 7.734 1.00 95.25 110 ASP A N 1
ATOM 837 C CA . ASP A 1 110 ? -19.325 6.392 8.612 1.00 95.25 110 ASP A CA 1
ATOM 838 C C . ASP A 1 110 ? -18.296 6.480 9.757 1.00 95.25 110 ASP A C 1
ATOM 840 O O . ASP A 1 110 ? -18.659 6.253 10.907 1.00 95.25 110 ASP A O 1
ATOM 844 N N . LEU A 1 111 ? -17.062 6.933 9.494 1.00 94.06 111 LEU A N 1
ATOM 845 C CA . LEU A 1 111 ? -16.054 7.186 10.535 1.00 94.06 111 LEU A CA 1
ATOM 846 C C . LEU A 1 111 ? -16.497 8.267 11.528 1.00 94.06 111 LEU A C 1
ATOM 848 O O . LEU A 1 111 ? -16.372 8.070 12.736 1.00 94.06 111 LEU A O 1
ATOM 852 N N . GLU A 1 112 ? -17.034 9.388 11.042 1.00 94.94 112 GLU A N 1
ATOM 853 C CA . GLU A 1 112 ? -17.548 10.458 11.906 1.00 94.94 112 GLU A CA 1
ATOM 854 C C . GLU A 1 112 ? -18.718 9.972 12.768 1.00 94.94 112 GLU A C 1
ATOM 856 O O . GLU A 1 112 ? -18.791 10.283 13.957 1.00 94.94 112 GLU A O 1
ATOM 861 N N . CYS A 1 113 ? -19.621 9.176 12.189 1.00 95.12 113 CYS A N 1
ATOM 862 C CA . CYS A 1 113 ? -20.790 8.646 12.885 1.00 95.12 113 CYS A CA 1
ATOM 863 C C . CYS A 1 113 ? -20.426 7.574 13.921 1.00 95.12 113 CYS A C 1
ATOM 865 O O . CYS A 1 113 ? -20.992 7.566 15.013 1.00 95.12 113 CYS A O 1
ATOM 867 N N . GLU A 1 114 ? -19.520 6.654 13.584 1.00 93.94 114 GLU A N 1
ATOM 868 C CA . GLU A 1 114 ? -19.149 5.533 14.453 1.00 93.94 114 GLU A CA 1
ATOM 869 C C . GLU A 1 114 ? -18.196 5.956 15.573 1.00 93.94 114 GLU A C 1
ATOM 871 O O . GLU A 1 114 ? -18.326 5.478 16.700 1.00 93.94 114 GLU A O 1
ATOM 876 N N . LEU A 1 115 ? -17.244 6.849 15.280 1.00 93.19 115 LEU A N 1
ATOM 877 C CA . LEU A 1 115 ? -16.224 7.268 16.244 1.00 93.19 115 LEU A CA 1
ATOM 878 C C . LEU A 1 115 ? -16.591 8.561 16.978 1.00 93.19 115 LEU A C 1
ATOM 880 O O . LEU A 1 115 ? -16.010 8.847 18.022 1.00 93.19 115 LEU A O 1
ATOM 884 N N . GLY A 1 116 ? -17.530 9.353 16.450 1.00 92.81 116 GLY A N 1
ATOM 885 C CA . GLY A 1 116 ? -17.858 10.673 16.993 1.00 92.81 116 GLY A CA 1
ATOM 886 C C . GLY A 1 116 ? -16.708 11.680 16.875 1.00 92.81 116 GLY A C 1
ATOM 887 O O . GLY A 1 116 ? -16.682 12.668 17.610 1.00 92.81 116 GLY A O 1
ATOM 888 N N . LEU A 1 117 ? -15.743 11.418 15.989 1.00 92.56 117 LEU A N 1
ATOM 889 C CA . LEU A 1 117 ? -14.562 12.247 15.761 1.00 92.56 117 LEU A CA 1
ATOM 890 C C . LEU A 1 117 ? -14.690 12.985 14.428 1.00 92.56 117 LEU A C 1
ATOM 892 O O . LEU A 1 117 ? -15.103 12.362 13.451 1.00 92.56 117 LEU A O 1
ATOM 896 N N . PRO A 1 118 ? -14.318 14.275 14.354 1.00 93.19 118 PRO A N 1
ATOM 897 C CA . PRO A 1 118 ? -14.335 15.000 13.092 1.00 93.19 118 PRO A CA 1
ATOM 898 C C . PRO A 1 118 ? -13.265 14.455 12.142 1.00 93.19 118 PRO A C 1
ATOM 900 O O . PRO A 1 118 ? -12.143 14.154 12.563 1.00 93.19 118 PRO A O 1
ATOM 903 N N . VAL A 1 119 ? -13.595 14.385 10.853 1.00 95.62 119 VAL A N 1
ATOM 904 C CA . VAL A 1 119 ? -12.615 14.116 9.800 1.00 95.62 119 VAL A CA 1
ATOM 905 C C . VAL A 1 119 ? -12.242 15.431 9.125 1.00 95.62 119 VAL A C 1
ATOM 907 O O . VAL A 1 119 ? -13.073 16.120 8.536 1.00 95.62 119 VAL A O 1
ATOM 910 N N . GLU A 1 120 ? -10.965 15.791 9.195 1.00 94.75 120 GLU A N 1
ATOM 911 C CA . GLU A 1 120 ? -10.458 17.036 8.624 1.00 94.75 120 GLU A CA 1
ATOM 912 C C . GLU A 1 120 ? -10.083 16.834 7.151 1.00 94.75 120 GLU A C 1
ATOM 914 O O . GLU A 1 120 ? -9.329 15.923 6.806 1.00 94.75 120 GLU A O 1
ATOM 919 N N . ASN A 1 121 ? -10.577 17.696 6.259 1.00 92.12 121 ASN A N 1
ATOM 920 C CA . ASN A 1 121 ? -10.081 17.710 4.883 1.00 92.12 121 ASN A CA 1
ATOM 921 C C . ASN A 1 121 ? -8.686 18.333 4.869 1.00 92.12 121 ASN A C 1
ATOM 923 O O . ASN A 1 121 ? -8.497 19.436 5.381 1.00 92.12 121 ASN A O 1
ATOM 927 N N . LEU A 1 122 ? -7.732 17.630 4.270 1.00 91.88 122 LEU A N 1
ATOM 928 C CA . LEU A 1 122 ? -6.354 18.078 4.162 1.00 91.88 122 LEU A CA 1
ATOM 929 C C . LEU A 1 122 ? -6.003 18.328 2.696 1.00 91.88 122 LEU A C 1
ATOM 931 O O . LEU A 1 122 ? -6.200 17.461 1.844 1.00 91.88 122 LEU A O 1
ATOM 935 N N . GLU A 1 123 ? -5.449 19.504 2.430 1.00 88.19 123 GLU A N 1
ATOM 936 C CA . GLU A 1 123 ? -4.885 19.884 1.138 1.00 88.19 123 GLU A CA 1
ATOM 937 C C . GLU A 1 123 ? -3.360 19.907 1.272 1.00 88.19 123 GLU A C 1
ATOM 939 O O . GLU A 1 123 ? -2.820 20.594 2.138 1.00 88.19 123 GLU A O 1
ATOM 944 N N . LEU A 1 124 ? -2.670 19.110 0.452 1.00 88.62 124 LEU A N 1
ATOM 945 C CA . LEU A 1 124 ? -1.207 19.039 0.398 1.00 88.62 124 LEU A CA 1
ATOM 946 C C . LEU A 1 124 ? -0.765 19.171 -1.056 1.00 88.62 124 LEU A C 1
ATOM 948 O O . LEU A 1 124 ? -0.679 18.175 -1.778 1.00 88.62 124 LEU A O 1
ATOM 952 N N . GLU A 1 125 ? -0.486 20.396 -1.492 1.00 84.94 125 GLU A N 1
ATOM 953 C CA . GLU A 1 125 ? -0.034 20.667 -2.861 1.00 84.94 125 GLU A CA 1
ATOM 954 C C . GLU A 1 125 ? 1.287 19.948 -3.170 1.00 84.94 125 GLU A C 1
ATOM 956 O O . GLU A 1 125 ? 1.499 19.453 -4.276 1.00 84.94 125 GLU A O 1
ATOM 961 N N . GLU A 1 126 ? 2.162 19.796 -2.173 1.00 88.19 126 GLU A N 1
ATOM 962 C CA . GLU A 1 126 ? 3.449 19.117 -2.310 1.00 88.19 126 GLU A CA 1
ATOM 963 C C . GLU A 1 126 ? 3.307 17.623 -2.618 1.00 88.19 126 GLU A C 1
ATOM 965 O O . GLU A 1 126 ? 4.242 17.014 -3.147 1.00 88.19 126 GLU A O 1
ATOM 970 N N . PHE A 1 127 ? 2.142 17.026 -2.336 1.00 88.25 127 PHE A N 1
ATOM 971 C CA . PHE A 1 127 ? 1.879 15.621 -2.637 1.00 88.25 127 PHE A CA 1
ATOM 972 C C . PHE A 1 127 ? 1.990 15.332 -4.140 1.00 88.25 127 PHE A C 1
ATOM 974 O O . PHE A 1 127 ? 2.384 14.226 -4.518 1.00 88.25 127 PHE A O 1
ATOM 981 N N . TYR A 1 128 ? 1.765 16.338 -4.990 1.00 86.56 128 TYR A N 1
ATOM 982 C CA . TYR A 1 128 ? 1.975 16.266 -6.435 1.00 86.56 128 TYR A CA 1
ATOM 983 C C . TYR A 1 128 ? 3.377 15.746 -6.805 1.00 86.56 128 TYR A C 1
ATOM 985 O O . TYR A 1 128 ? 3.542 14.944 -7.726 1.00 86.56 128 TYR A O 1
ATOM 993 N N . TRP A 1 129 ? 4.408 16.140 -6.052 1.00 88.75 129 TRP A N 1
ATOM 994 C CA . TRP A 1 129 ? 5.792 15.757 -6.337 1.00 88.75 129 TRP A CA 1
ATOM 995 C C . TRP A 1 129 ? 6.135 14.323 -5.930 1.00 88.75 129 TRP A C 1
ATOM 997 O O . TRP A 1 129 ? 7.181 13.816 -6.337 1.00 88.75 129 TRP A O 1
ATOM 1007 N N . SER A 1 130 ? 5.276 13.652 -5.158 1.00 89.50 130 SER A N 1
ATOM 1008 C CA . SER A 1 130 ? 5.553 12.324 -4.599 1.00 89.50 130 SER A CA 1
ATOM 1009 C C . SER A 1 130 ? 5.899 11.288 -5.672 1.00 89.50 130 SER A C 1
ATOM 1011 O O . SER A 1 130 ? 6.898 10.577 -5.535 1.00 89.50 130 SER A O 1
ATOM 1013 N N . PHE A 1 131 ? 5.137 11.248 -6.770 1.00 85.12 131 PHE A N 1
ATOM 1014 C CA . PHE A 1 131 ? 5.390 10.328 -7.878 1.00 85.12 131 PHE A CA 1
ATOM 1015 C C . PHE A 1 131 ? 6.721 10.626 -8.570 1.00 85.12 131 PHE A C 1
ATOM 1017 O O . PHE A 1 131 ? 7.494 9.710 -8.825 1.00 85.12 131 PHE A O 1
ATOM 1024 N N . ASN A 1 132 ? 7.032 11.902 -8.810 1.00 87.38 132 ASN A N 1
ATOM 1025 C CA . ASN A 1 132 ? 8.288 12.300 -9.447 1.00 87.38 132 ASN A CA 1
ATOM 1026 C C . ASN A 1 132 ? 9.501 11.949 -8.576 1.00 87.38 132 ASN A C 1
ATOM 1028 O O . ASN A 1 132 ? 10.490 11.425 -9.082 1.00 87.38 132 ASN A O 1
ATOM 1032 N N . ILE A 1 133 ? 9.417 12.189 -7.264 1.00 89.88 133 ILE A N 1
ATOM 1033 C CA . ILE A 1 133 ? 10.468 11.816 -6.309 1.00 89.88 133 ILE A CA 1
ATOM 1034 C C . ILE A 1 133 ? 10.673 10.298 -6.314 1.00 89.88 133 ILE A C 1
ATOM 1036 O O . ILE A 1 133 ? 11.811 9.832 -6.383 1.00 89.88 133 ILE A O 1
ATOM 1040 N N . TRP A 1 134 ? 9.580 9.532 -6.276 1.00 87.00 134 TRP A N 1
ATOM 1041 C CA . TRP A 1 134 ? 9.632 8.075 -6.350 1.00 87.00 134 TRP A CA 1
ATOM 1042 C C . TRP A 1 134 ? 10.243 7.593 -7.673 1.00 87.00 134 TRP A C 1
ATOM 1044 O O . TRP A 1 134 ? 11.177 6.793 -7.643 1.00 87.00 134 TRP A O 1
ATOM 1054 N N . ASN A 1 135 ? 9.789 8.120 -8.817 1.00 84.44 135 ASN A N 1
ATOM 1055 C CA . ASN A 1 135 ? 10.260 7.715 -10.144 1.00 84.44 135 ASN A CA 1
ATOM 1056 C C . ASN A 1 135 ? 11.763 7.983 -10.298 1.00 84.44 135 ASN A C 1
ATOM 1058 O O . ASN A 1 135 ? 12.517 7.111 -10.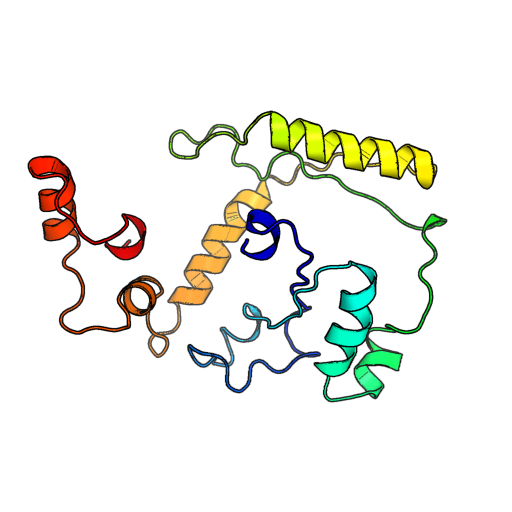720 1.00 84.44 135 ASN A O 1
ATOM 1062 N N . GLN A 1 136 ? 12.228 9.160 -9.875 1.00 85.75 136 GLN A N 1
ATOM 1063 C CA . GLN A 1 136 ? 13.652 9.496 -9.904 1.00 85.75 136 GLN A CA 1
ATOM 1064 C C . GLN A 1 136 ? 14.477 8.559 -9.022 1.00 85.75 136 GLN A C 1
ATOM 1066 O O . GLN A 1 136 ? 15.545 8.115 -9.428 1.00 85.75 136 GLN A O 1
ATOM 1071 N N . LYS A 1 137 ? 13.987 8.212 -7.826 1.00 83.31 137 LYS A N 1
ATOM 1072 C CA . LYS A 1 137 ? 14.704 7.294 -6.932 1.00 83.31 137 LYS A CA 1
ATOM 1073 C C . LYS A 1 137 ? 14.764 5.869 -7.462 1.00 83.31 137 LYS A C 1
ATOM 1075 O O . LYS A 1 137 ? 15.814 5.247 -7.344 1.00 83.31 137 LYS A O 1
ATOM 1080 N N . MET A 1 138 ? 13.689 5.379 -8.070 1.00 80.00 138 MET A N 1
ATOM 1081 C CA . MET A 1 138 ? 13.662 4.036 -8.651 1.00 80.00 138 MET A CA 1
ATOM 1082 C C . MET A 1 138 ? 14.532 3.903 -9.907 1.00 80.00 138 MET A C 1
ATOM 1084 O O . MET A 1 138 ? 14.998 2.805 -10.184 1.00 80.00 138 MET A O 1
ATOM 1088 N N . ASN A 1 139 ? 14.788 5.000 -10.630 1.00 77.75 139 ASN A N 1
ATOM 1089 C CA . ASN A 1 139 ? 15.622 5.006 -11.839 1.00 77.75 139 ASN A CA 1
ATOM 1090 C C . ASN A 1 139 ? 17.055 5.528 -11.621 1.00 77.75 139 ASN A C 1
ATOM 1092 O O . ASN A 1 139 ? 17.844 5.549 -12.561 1.00 77.75 139 ASN A O 1
ATOM 1096 N N . ALA A 1 140 ? 17.411 5.969 -10.411 1.00 76.06 140 ALA A N 1
ATOM 1097 C CA . ALA A 1 140 ? 18.737 6.527 -10.131 1.00 76.06 140 ALA A CA 1
ATOM 1098 C C . ALA A 1 140 ? 19.858 5.472 -10.099 1.00 76.06 140 ALA A C 1
ATOM 1100 O O . ALA A 1 140 ? 21.032 5.837 -10.132 1.00 76.06 140 ALA A O 1
ATOM 1101 N N . GLU A 1 141 ? 19.513 4.187 -10.012 1.00 72.31 141 GLU A N 1
ATOM 1102 C CA . GLU A 1 141 ? 20.467 3.100 -9.800 1.00 72.31 141 GLU A CA 1
ATOM 1103 C C . GLU A 1 141 ? 20.715 2.311 -11.091 1.00 72.31 141 GLU A C 1
ATOM 1105 O O . GLU A 1 141 ? 19.791 1.672 -11.595 1.00 72.31 141 GLU A O 1
ATOM 1110 N N . PRO A 1 142 ? 21.949 2.307 -11.624 1.00 66.06 142 PRO A N 1
ATOM 1111 C CA . PRO A 1 142 ? 22.250 1.704 -12.923 1.00 66.06 142 PRO A CA 1
ATOM 1112 C C . PRO A 1 142 ? 22.162 0.170 -12.934 1.00 66.06 142 PRO A C 1
ATOM 1114 O O . PRO A 1 142 ? 21.968 -0.416 -13.996 1.00 66.06 142 PRO A O 1
ATOM 1117 N N . ASP A 1 143 ? 22.293 -0.477 -11.773 1.00 70.12 143 ASP A N 1
ATOM 1118 C CA . ASP A 1 143 ? 22.321 -1.942 -11.655 1.00 70.12 143 ASP A CA 1
ATOM 1119 C C . ASP A 1 143 ? 20.922 -2.576 -11.548 1.00 70.12 143 ASP A C 1
ATOM 1121 O O . ASP A 1 143 ? 20.790 -3.802 -11.524 1.00 70.12 143 ASP A O 1
ATOM 1125 N N . ILE A 1 144 ? 19.866 -1.760 -11.480 1.00 71.25 144 ILE A N 1
ATOM 1126 C CA . ILE A 1 144 ? 18.482 -2.229 -11.411 1.00 71.25 144 ILE A CA 1
ATOM 1127 C C . ILE A 1 144 ? 17.854 -2.078 -12.800 1.00 71.25 144 ILE A C 1
ATOM 1129 O O . ILE A 1 144 ? 17.898 -0.985 -13.366 1.00 71.25 144 ILE A O 1
ATOM 1133 N N . PRO A 1 145 ? 17.252 -3.143 -13.366 1.00 74.69 145 PRO A N 1
ATOM 1134 C CA . PRO A 1 145 ? 16.544 -3.029 -14.632 1.00 74.69 145 PRO A CA 1
ATOM 1135 C C . PRO A 1 145 ? 15.478 -1.939 -14.547 1.00 74.69 145 PRO A C 1
ATOM 1137 O O . PRO A 1 145 ? 14.715 -1.886 -13.577 1.00 74.69 145 PRO A O 1
ATOM 1140 N N . SER A 1 146 ? 15.399 -1.088 -15.569 1.00 73.56 146 SER A N 1
ATOM 1141 C CA . SER A 1 146 ? 14.382 -0.039 -15.594 1.00 73.56 146 SER A CA 1
ATOM 1142 C C . SER A 1 146 ? 12.980 -0.650 -15.600 1.00 73.56 146 SER A C 1
ATOM 1144 O O . SER A 1 146 ? 12.770 -1.784 -16.045 1.00 73.56 146 SER A O 1
ATOM 1146 N N . PHE A 1 147 ? 11.986 0.111 -15.143 1.00 73.69 147 PHE A N 1
ATOM 1147 C CA . PHE A 1 147 ? 10.600 -0.361 -15.119 1.00 73.69 147 PHE A CA 1
ATOM 1148 C C . PHE A 1 147 ? 10.129 -0.849 -16.502 1.00 73.69 147 PHE A C 1
ATOM 1150 O O . PHE A 1 147 ? 9.520 -1.910 -16.618 1.00 73.69 147 PHE A O 1
ATOM 1157 N N . THR A 1 148 ? 10.511 -0.142 -17.567 1.00 71.75 148 THR A N 1
ATOM 1158 C CA . THR A 1 148 ? 10.240 -0.523 -18.960 1.00 71.75 148 THR A CA 1
ATOM 1159 C C . THR A 1 148 ? 10.884 -1.855 -19.343 1.00 71.75 148 THR A C 1
ATOM 1161 O O . THR A 1 148 ? 10.259 -2.671 -20.017 1.00 71.75 148 THR A O 1
ATOM 1164 N N . GLN A 1 149 ? 12.122 -2.107 -18.903 1.00 75.62 149 GLN A N 1
ATOM 1165 C CA . GLN A 1 149 ? 12.789 -3.387 -19.147 1.00 75.62 149 GLN A CA 1
ATOM 1166 C C . GLN A 1 149 ? 12.054 -4.526 -18.442 1.00 75.62 149 GLN A C 1
ATOM 1168 O O . GLN A 1 149 ? 11.832 -5.563 -19.059 1.00 75.62 149 GLN A O 1
ATOM 1173 N N . LEU A 1 150 ? 11.623 -4.324 -17.194 1.00 78.81 150 LEU A N 1
ATOM 1174 C CA . LEU A 1 150 ? 10.850 -5.320 -16.446 1.00 78.81 150 LEU A CA 1
ATOM 1175 C C . LEU A 1 150 ? 9.495 -5.615 -17.101 1.00 78.81 150 LEU A C 1
ATOM 1177 O O . LEU A 1 150 ? 9.105 -6.774 -17.179 1.00 78.81 150 LEU A O 1
ATOM 1181 N N . LEU A 1 151 ? 8.805 -4.596 -17.624 1.00 78.12 151 LEU A N 1
ATOM 1182 C CA . LEU A 1 151 ? 7.540 -4.770 -18.351 1.00 78.12 151 LEU A CA 1
ATOM 1183 C C . LEU A 1 151 ? 7.685 -5.549 -19.666 1.00 78.12 151 LEU A C 1
ATOM 1185 O O . LEU A 1 151 ? 6.698 -6.080 -20.168 1.00 78.12 151 LEU A O 1
ATOM 1189 N N . ASN A 1 152 ? 8.893 -5.606 -20.224 1.00 77.44 152 ASN A N 1
ATOM 1190 C CA . ASN A 1 152 ? 9.219 -6.385 -21.415 1.00 77.44 152 ASN A CA 1
ATOM 1191 C C . ASN A 1 152 ? 9.932 -7.707 -21.071 1.00 77.44 152 ASN A C 1
ATOM 1193 O O . ASN A 1 152 ? 10.696 -8.218 -21.888 1.00 77.44 152 ASN A O 1
ATOM 1197 N N . ASP A 1 153 ? 9.771 -8.227 -19.849 1.00 76.75 153 ASP A N 1
ATOM 1198 C CA . ASP A 1 153 ? 10.450 -9.436 -19.349 1.00 76.75 153 ASP A CA 1
ATOM 1199 C C . ASP A 1 153 ? 11.984 -9.406 -19.522 1.00 76.75 153 ASP A C 1
ATOM 1201 O O . ASP A 1 153 ? 12.629 -10.434 -19.734 1.00 76.75 153 ASP A O 1
ATOM 1205 N N . ALA A 1 154 ? 12.582 -8.211 -19.492 1.00 74.44 154 ALA A N 1
ATOM 1206 C CA . ALA A 1 154 ? 13.990 -7.952 -19.793 1.00 74.44 154 ALA A CA 1
ATOM 1207 C C . ALA A 1 154 ? 14.472 -8.528 -21.148 1.00 74.44 154 ALA A C 1
ATOM 1209 O O . ALA A 1 154 ? 15.665 -8.793 -21.327 1.00 74.44 154 ALA A O 1
ATOM 1210 N N . GLN A 1 155 ? 13.564 -8.707 -22.119 1.00 73.56 155 GLN A N 1
ATOM 1211 C CA . GLN A 1 155 ? 13.892 -9.232 -23.445 1.00 73.56 155 GLN A CA 1
ATOM 1212 C C . GLN A 1 155 ? 14.846 -8.303 -24.214 1.00 73.56 155 GLN A C 1
ATOM 1214 O O . GLN A 1 155 ? 14.772 -7.075 -24.119 1.00 73.56 155 GLN A O 1
ATOM 1219 N N . GLN A 1 156 ? 15.731 -8.917 -25.008 1.00 71.56 156 GLN A N 1
ATOM 1220 C CA . GLN A 1 156 ? 16.697 -8.247 -25.881 1.00 71.56 156 GLN A CA 1
ATOM 1221 C C . GLN A 1 156 ? 16.377 -8.547 -27.359 1.00 71.56 156 GLN A C 1
ATOM 1223 O O . GLN A 1 156 ? 16.139 -9.71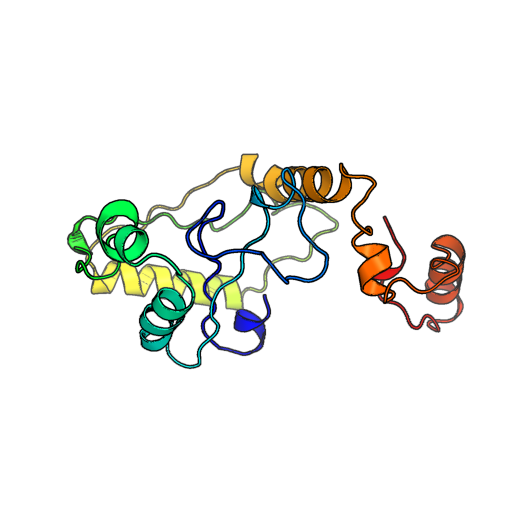2 -27.687 1.00 71.56 156 GLN A O 1
ATOM 1228 N N . PRO A 1 157 ? 16.425 -7.553 -28.270 1.00 70.81 157 PRO A N 1
ATOM 1229 C CA . PRO A 1 157 ? 16.735 -6.138 -28.028 1.00 70.81 157 PRO A CA 1
ATOM 1230 C C . PRO A 1 157 ? 15.590 -5.394 -27.308 1.00 70.81 157 PRO A C 1
ATOM 1232 O O . PRO A 1 157 ? 14.443 -5.836 -27.381 1.00 70.81 157 PRO A O 1
ATOM 1235 N N . PRO A 1 158 ? 15.876 -4.265 -26.628 1.00 73.69 158 PRO A N 1
ATOM 1236 C CA . PRO A 1 158 ? 14.843 -3.462 -25.979 1.00 73.69 158 PRO A CA 1
ATOM 1237 C C . PRO A 1 158 ? 13.825 -2.934 -26.997 1.00 73.69 158 PRO A C 1
ATOM 1239 O O . PRO A 1 158 ? 14.142 -2.734 -28.175 1.00 73.69 158 PRO A O 1
ATOM 1242 N N . ILE A 1 159 ? 12.599 -2.682 -26.528 1.00 78.50 159 ILE A N 1
ATOM 1243 C CA . ILE A 1 159 ? 11.526 -2.103 -27.343 1.00 78.50 159 ILE A CA 1
ATOM 1244 C C . ILE A 1 159 ? 12.009 -0.774 -27.929 1.00 78.50 159 ILE A C 1
ATOM 1246 O O . ILE A 1 159 ? 12.535 0.073 -27.213 1.00 78.50 159 ILE A O 1
ATOM 1250 N N . SER A 1 160 ? 11.828 -0.590 -29.238 1.00 83.50 160 SER A N 1
ATOM 1251 C CA . SER A 1 160 ? 12.110 0.684 -29.899 1.00 83.50 160 SER A CA 1
ATOM 1252 C C . SER A 1 160 ? 10.911 1.623 -29.721 1.00 83.50 160 SER A C 1
ATOM 1254 O O . SER A 1 160 ? 9.871 1.370 -30.345 1.00 83.50 160 SER A O 1
ATOM 1256 N N . PRO A 1 161 ? 11.031 2.717 -28.937 1.00 83.12 161 PRO A N 1
ATOM 1257 C CA . PRO A 1 161 ? 9.882 3.555 -28.598 1.00 83.12 161 PRO A CA 1
ATOM 1258 C C . PRO A 1 161 ? 9.232 4.168 -29.838 1.00 83.12 161 PRO A C 1
ATOM 1260 O O . PRO A 1 161 ? 8.022 4.089 -30.046 1.00 83.12 161 PRO A O 1
ATOM 1263 N N . TRP A 1 162 ? 10.071 4.697 -30.732 1.00 84.06 162 TRP A N 1
ATOM 1264 C CA . TRP A 1 162 ? 9.642 5.311 -31.985 1.00 84.06 162 TRP A CA 1
ATOM 1265 C C . TRP A 1 162 ? 8.920 4.331 -32.902 1.00 84.06 162 TRP A C 1
ATOM 1267 O O . TRP A 1 162 ? 7.936 4.706 -33.542 1.00 84.06 162 TRP A O 1
ATOM 1277 N N . MET A 1 163 ? 9.370 3.073 -32.957 1.00 83.56 163 MET A N 1
ATOM 1278 C CA . MET A 1 163 ? 8.730 2.107 -33.839 1.00 83.56 163 MET A CA 1
ATOM 1279 C C . MET A 1 163 ? 7.390 1.622 -33.321 1.00 83.56 163 MET A C 1
ATOM 1281 O O . MET A 1 163 ? 6.458 1.476 -34.112 1.00 83.56 163 MET A O 1
ATOM 1285 N N . GLU A 1 164 ? 7.271 1.397 -32.018 1.00 85.88 164 GLU A N 1
ATOM 1286 C CA . GLU A 1 164 ? 5.985 1.031 -31.436 1.00 85.88 164 GLU A CA 1
ATOM 1287 C C . GLU A 1 164 ? 5.003 2.202 -31.456 1.00 85.88 164 GLU A C 1
ATOM 1289 O O . GLU A 1 164 ? 3.837 1.991 -31.779 1.00 85.88 164 GLU A O 1
ATOM 1294 N N . LEU A 1 165 ? 5.463 3.443 -31.263 1.00 84.56 165 LEU A N 1
ATOM 1295 C CA . LEU A 1 165 ? 4.620 4.629 -31.424 1.00 84.56 165 LEU A CA 1
ATOM 1296 C C . LEU A 1 165 ? 4.089 4.764 -32.862 1.00 84.56 165 LEU A C 1
ATOM 1298 O O . LEU A 1 165 ? 2.901 5.020 -33.063 1.00 84.56 165 LEU A O 1
ATOM 1302 N N . LEU A 1 166 ? 4.937 4.527 -33.871 1.00 85.31 166 LEU A N 1
ATOM 1303 C CA . LEU A 1 166 ? 4.519 4.497 -35.277 1.00 85.31 166 LEU A CA 1
ATOM 1304 C C . LEU A 1 166 ? 3.511 3.374 -35.553 1.00 85.31 166 LEU A C 1
ATOM 1306 O O . LEU A 1 166 ? 2.490 3.612 -36.199 1.00 85.31 166 LEU A O 1
ATOM 1310 N N . LYS A 1 167 ? 3.747 2.161 -35.039 1.00 84.44 167 LYS A N 1
ATOM 1311 C CA . LYS A 1 167 ? 2.782 1.051 -35.145 1.00 84.44 167 LYS A CA 1
ATOM 1312 C C . LYS A 1 167 ? 1.450 1.399 -34.492 1.00 84.44 167 LYS A C 1
ATOM 1314 O O . LYS A 1 167 ? 0.393 1.063 -35.029 1.00 84.44 167 LYS A O 1
ATOM 1319 N N . TRP A 1 168 ? 1.493 2.085 -33.356 1.00 81.62 168 TRP A N 1
ATOM 1320 C CA . TRP A 1 168 ? 0.305 2.489 -32.622 1.00 81.62 168 TRP A CA 1
ATOM 1321 C C . TRP A 1 168 ? -0.516 3.522 -33.399 1.00 81.62 168 TRP A C 1
ATOM 1323 O O . TRP A 1 168 ? -1.713 3.316 -33.600 1.00 81.62 168 TRP A O 1
ATOM 1333 N N . MET A 1 169 ? 0.139 4.561 -33.929 1.00 80.88 169 MET A N 1
ATOM 1334 C CA . MET A 1 169 ? -0.497 5.635 -34.702 1.00 80.88 169 MET A CA 1
ATOM 1335 C C . MET A 1 169 ? -1.013 5.177 -36.071 1.00 80.88 169 MET A C 1
ATOM 1337 O O . MET A 1 169 ? -2.095 5.587 -36.488 1.00 80.88 169 MET A O 1
ATOM 1341 N N . CYS A 1 170 ? -0.254 4.344 -36.785 1.00 79.00 170 CYS A N 1
ATOM 1342 C CA . CYS A 1 170 ? -0.554 4.013 -38.178 1.00 79.00 170 CYS A CA 1
ATOM 1343 C C . CYS A 1 170 ? -1.337 2.706 -38.352 1.00 79.00 170 CYS A C 1
ATOM 1345 O O . CYS A 1 170 ? -2.049 2.565 -39.344 1.00 79.00 170 CYS A O 1
ATOM 1347 N N . PHE A 1 171 ? -1.224 1.754 -37.420 1.00 72.12 171 PHE A N 1
ATOM 1348 C CA . PHE A 1 171 ? -1.700 0.384 -37.651 1.00 72.12 171 PHE A CA 1
ATOM 1349 C C . PHE A 1 171 ? -2.493 -0.228 -36.488 1.00 72.12 171 PHE A C 1
ATOM 1351 O O . PHE A 1 171 ? -3.024 -1.324 -36.651 1.00 72.12 171 PHE A O 1
ATOM 1358 N N . LYS A 1 172 ? -2.588 0.443 -35.323 1.00 71.38 172 LYS A N 1
ATOM 1359 C CA . LYS A 1 172 ? -3.167 -0.113 -34.077 1.00 71.38 172 LYS A CA 1
ATOM 1360 C C . LYS A 1 172 ? -2.662 -1.532 -33.758 1.00 71.38 172 LYS A C 1
ATOM 1362 O O . LYS A 1 172 ? -3.378 -2.337 -33.175 1.00 71.38 172 LYS A O 1
ATOM 1367 N N . SER A 1 173 ? -1.434 -1.840 -34.167 1.00 70.81 173 SER A N 1
ATOM 1368 C CA . SER A 1 173 ? -0.900 -3.205 -34.211 1.00 70.81 173 SER A CA 1
ATOM 1369 C C . SER A 1 173 ? 0.263 -3.415 -33.242 1.00 70.81 173 SER A C 1
ATOM 1371 O O . SER A 1 173 ? 1.086 -4.304 -33.455 1.00 70.81 173 SER A O 1
ATOM 1373 N N . THR A 1 174 ? 0.404 -2.548 -32.238 1.00 75.81 174 THR A N 1
ATOM 1374 C CA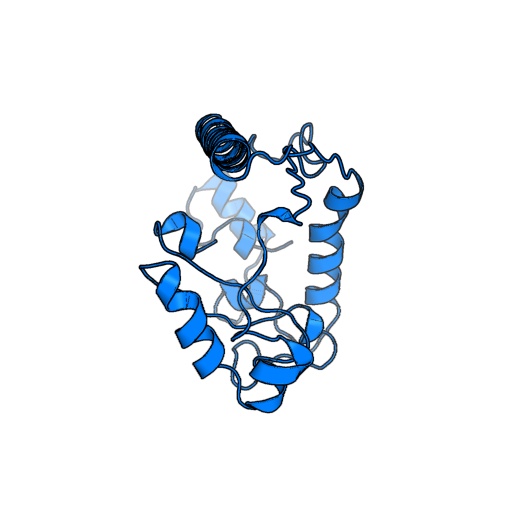 . THR A 1 174 ? 1.395 -2.763 -31.180 1.00 75.81 174 THR A CA 1
ATOM 1375 C C . THR A 1 174 ? 0.884 -3.830 -30.216 1.00 75.81 174 THR A C 1
ATOM 1377 O O . THR A 1 174 ? -0.301 -3.863 -29.885 1.00 75.81 174 THR A O 1
ATOM 1380 N N . ASN A 1 175 ? 1.791 -4.694 -29.766 1.00 76.19 175 ASN A N 1
ATOM 1381 C CA . ASN A 1 175 ? 1.519 -5.672 -28.712 1.00 76.19 175 ASN A CA 1
ATOM 1382 C C . ASN A 1 175 ? 1.833 -5.110 -27.315 1.00 76.19 175 ASN A C 1
ATOM 1384 O O . ASN A 1 175 ? 1.680 -5.816 -26.323 1.00 76.19 175 ASN A O 1
ATOM 1388 N N . TYR A 1 176 ? 2.289 -3.856 -27.242 1.00 75.12 176 TYR A N 1
ATOM 1389 C CA . TYR A 1 176 ? 2.797 -3.228 -26.032 1.00 75.12 176 TYR A CA 1
ATOM 1390 C C . TYR A 1 176 ? 1.850 -2.133 -25.543 1.00 75.12 176 TYR A C 1
ATOM 1392 O O . TYR A 1 176 ? 1.199 -1.433 -26.319 1.00 75.12 176 TYR A O 1
ATOM 1400 N N . THR A 1 177 ? 1.774 -1.967 -24.227 1.00 73.75 177 THR A N 1
ATOM 1401 C CA . THR A 1 177 ? 1.080 -0.822 -23.627 1.00 73.75 177 THR A CA 1
ATOM 1402 C C . THR A 1 177 ? 1.954 0.427 -23.725 1.00 73.75 177 THR A C 1
ATOM 1404 O O . THR A 1 177 ? 3.179 0.322 -23.768 1.00 73.75 177 THR A O 1
ATOM 1407 N N . LEU A 1 178 ? 1.353 1.621 -23.719 1.00 72.88 178 LEU A N 1
ATOM 1408 C CA . LEU A 1 178 ? 2.099 2.882 -23.830 1.00 72.88 178 LEU A CA 1
ATOM 1409 C C . LEU A 1 178 ? 3.224 2.997 -22.784 1.00 72.88 178 LEU A C 1
ATOM 1411 O O . LEU A 1 178 ? 4.330 3.397 -23.116 1.00 72.88 178 LEU A O 1
ATOM 1415 N N . ILE A 1 179 ? 2.965 2.551 -21.553 1.00 70.44 179 ILE A N 1
ATOM 1416 C CA . ILE A 1 179 ? 3.934 2.581 -20.447 1.00 70.44 179 ILE A CA 1
ATOM 1417 C C . ILE A 1 179 ? 5.124 1.639 -20.713 1.00 70.44 179 ILE A C 1
ATOM 1419 O O . ILE A 1 179 ? 6.254 1.953 -20.360 1.00 70.44 179 ILE A O 1
ATOM 1423 N N . SER A 1 180 ? 4.902 0.503 -21.383 1.00 67.94 180 SER A N 1
ATOM 1424 C CA . SER A 1 180 ? 5.976 -0.435 -21.753 1.00 67.94 180 SER A CA 1
ATOM 1425 C C . SER A 1 180 ? 6.806 0.004 -22.966 1.00 67.94 180 SER A C 1
ATOM 1427 O O . SER A 1 180 ? 7.848 -0.585 -23.227 1.00 67.94 180 SER A O 1
ATOM 1429 N N . ILE A 1 181 ? 6.369 1.025 -23.709 1.00 73.00 181 ILE A N 1
ATOM 1430 C CA . ILE A 1 181 ? 7.084 1.539 -24.888 1.00 73.00 181 ILE A CA 1
ATOM 1431 C C . ILE A 1 181 ? 8.215 2.510 -24.479 1.00 73.00 181 ILE A C 1
ATOM 1433 O O . ILE A 1 181 ? 9.128 2.736 -25.270 1.00 73.00 181 ILE A O 1
ATOM 1437 N N . GLY A 1 182 ? 8.226 2.970 -23.221 1.00 62.38 182 GLY A N 1
ATOM 1438 C CA . GLY A 1 182 ? 9.302 3.752 -22.601 1.00 62.38 182 GLY A CA 1
ATOM 1439 C C . GLY A 1 182 ? 8.927 5.206 -22.298 1.00 62.38 182 GLY A C 1
ATOM 1440 O O . GLY A 1 182 ? 8.057 5.771 -22.962 1.00 62.38 182 GLY A O 1
ATOM 1441 N N . GLU A 1 183 ? 9.597 5.777 -21.288 1.00 47.97 183 GLU A N 1
ATOM 1442 C CA . GLU A 1 183 ? 9.765 7.229 -21.081 1.00 47.97 183 GLU A CA 1
ATOM 1443 C C . GLU A 1 183 ? 10.978 7.738 -21.873 1.00 47.97 183 GLU A C 1
ATOM 1445 O O . GLU A 1 183 ? 11.989 6.995 -21.943 1.00 47.97 183 GLU A O 1
#

Organism: Caligus rogercresseyi (NCBI:txid217165)

Foldseek 3Di:
DVCVVVVWDWDFDQFDDQADPPPDPPDDDPLCSNVDGDADIDRDPVVRLVRRVVRGPDVCCCCPVVNSVDDDDLLPDAAEDEPDQLCPPPPPDDDDDPVVVVVSVVVQVVSCVVNVHHYHYDDDNCSVCVVVVSQCSQPVDPVHDHPLCVQVVVDPPQAQLVVLVCCCVPPVPHPDDNVNSDD

pLDDT: mean 85.67, std 9.27, range [47.97, 98.31]